Protein AF-0000000074147862 (afdb_homodimer)

Nearest PDB structures (foldseek):
  2bmx-assembly1_A  TM=8.786E-01  e=7.009E-14  Mycobacterium tuberculosis H37Rv
  2bmx-assembly1_B  TM=8.838E-01  e=1.251E-13  Mycobacterium tuberculosis H37Rv
  7bz6-assembly1_B  TM=8.922E-01  e=4.840E-13  Mycobacterium tuberculosis variant bovis
  7bz6-assembly1_A  TM=8.687E-01  e=7.123E-13  Mycobacterium tuberculosis variant bovis
  3keb-assembly2_D  TM=8.169E-01  e=4.998E-11  Chromobacterium violaceum

InterPro domains:
  IPR000866 Alkyl hydroperoxide reductase subunit C/ Thiol specific antioxidant [PF00578] (8-132)
  IPR013766 Thioredoxin domain [PS51352] (6-155)
  IPR024706 Peroxiredoxin, AhpC-type [PIRSF000239] (3-151)
  IPR036249 Thioredoxin-like superfamily [SSF52833] (6-152)
  IPR050455 Thiol Peroxidase Tpx Subfamily [PTHR43110] (6-153)

pLDDT: mean 97.33, std 6.9, range [38.41, 98.94]

Organism: Dictyoglomus thermophilum (strain ATCC 35947 / DSM 3960 / H-6-12) (NCBI:txid309799)

Solvent-accessible surface area (backbone atoms only — not comparable to full-atom values): 16631 Å² total; per-residue (Å²): 126,86,77,71,48,70,63,73,68,36,74,54,81,76,54,74,33,33,21,35,83,65,48,79,48,44,58,77,78,43,64,73,31,26,36,34,46,37,33,30,44,48,65,74,34,71,60,42,48,52,49,53,48,52,48,50,75,42,40,67,61,34,48,76,64,48,27,50,63,30,37,36,28,40,48,46,42,49,49,38,30,55,46,37,59,74,71,61,57,85,77,58,46,41,31,27,30,33,66,68,73,36,48,61,36,46,74,47,35,37,50,34,84,90,73,68,29,34,47,26,30,46,33,31,28,38,43,85,41,26,23,71,41,77,46,79,46,61,81,92,49,69,77,63,65,61,62,55,52,50,54,54,69,75,100,127,84,78,70,47,69,62,74,68,37,74,55,81,77,54,73,32,32,21,37,83,66,47,78,48,44,57,76,78,42,67,74,31,26,36,33,46,36,33,32,44,51,67,75,34,71,60,42,47,51,49,52,48,53,49,49,76,42,40,66,61,32,47,76,64,48,27,49,65,33,38,35,28,38,47,47,42,48,50,39,30,53,46,36,59,73,70,60,57,84,76,58,46,42,31,26,32,32,68,67,72,36,48,61,36,46,75,46,35,38,49,35,83,90,72,67,28,33,46,25,29,45,33,34,28,38,45,86,41,26,22,73,42,75,48,78,47,61,80,92,51,71,79,61,65,62,62,56,51,52,54,54,68,76,100

Sequence (310 aa):
MQKRGLEIGSQAPDFSLKDQNGDEFKLSNYKGKKILLSFHPLAWTSICSKQMLSLEENYNKFLELNTIPVGVSVDPVPSKKAWAENLQLKNLKILSDFWPHGKVAKLFNIFREEDGFSERANIIIDEEGKIVFFKIYPIRELPDINEIIEFLSNKMQKRGLEIGSQAPDFSLKDQNGDEFKLSNYKGKKILLSFHPLAWTSICSKQMLSLEENYNKFLELNTIPVGVSVDPVPSKKAWAENLQLKNLKILSDFWPHGKVAKLFNIFREEDGFSERANIIIDEEGKIVFFKIYPIRELPDINEIIEFLSNK

Secondary structure (DSSP, 8-state):
----S--TTSBPPP-EEE-TTS-EEEGGGGTTSEEEEEE-S-TT-HHHHHHHHHHHHTHHHHHHTTEEEEEEES--HHHHHHHHHHHT-SS-EEEE-TTTTTHHHHHTT-EETTTTEEPEEEEEE-TTSBEEEEEEE-TTS---HHHHHHHHHT-/----S--TTSBPPP-EEE-TTS-EEEGGGGTTSEEEEEE-S-TT-HHHHHHHHHHHHTHHHHHHTTEEEEEEES--HHHHHHHHHHHT-SS-EEEE-TTTTTHHHHHTT-EETTTTEEPEEEEEE-TTSBEEEEEEE-TTS---HHHHHHHHHT-

Structure (mmCIF, N/CA/C/O backbone):
data_AF-0000000074147862-model_v1
#
loop_
_entity.id
_entity.type
_entity.pdbx_description
1 polymer 'Thioredoxin peroxidase'
#
loop_
_atom_site.group_PDB
_atom_site.id
_atom_site.type_symbol
_atom_site.label_atom_id
_atom_site.label_alt_id
_atom_site.label_comp_id
_atom_site.label_asym_id
_atom_site.label_entity_id
_atom_site.label_seq_id
_atom_site.pdbx_PDB_ins_code
_atom_site.Cartn_x
_atom_site.Cartn_y
_atom_site.Cartn_z
_atom_site.occupancy
_atom_site.B_iso_or_equiv
_atom_site.auth_seq_id
_atom_site.auth_comp_id
_atom_site.auth_asym_id
_atom_site.auth_atom_id
_atom_site.pdbx_PDB_model_num
ATOM 1 N N . MET A 1 1 ? 14.734 -3.09 -26.375 1 38.41 1 MET A N 1
ATOM 2 C CA . MET A 1 1 ? 13.68 -3.111 -25.375 1 38.41 1 MET A CA 1
ATOM 3 C C . MET A 1 1 ? 13.953 -4.184 -24.328 1 38.41 1 MET A C 1
ATOM 5 O O . MET A 1 1 ? 14.164 -5.348 -24.656 1 38.41 1 MET A O 1
ATOM 9 N N . GLN A 1 2 ? 14.742 -3.891 -23.188 1 50.94 2 GLN A N 1
ATOM 10 C CA . GLN A 1 2 ? 15.289 -4.922 -22.312 1 50.94 2 GLN A CA 1
ATOM 11 C C . GLN A 1 2 ? 14.273 -6.035 -22.078 1 50.94 2 GLN A C 1
ATOM 13 O O . GLN A 1 2 ? 13.102 -5.77 -21.797 1 50.94 2 GLN A O 1
ATOM 18 N N . LYS A 1 3 ? 14.469 -7.082 -22.453 1 68.25 3 LYS A N 1
ATOM 19 C CA . LYS A 1 3 ? 13.617 -8.266 -22.391 1 68.25 3 LYS A CA 1
ATOM 20 C C . LYS A 1 3 ? 13.148 -8.523 -20.969 1 68.25 3 LYS A C 1
ATOM 22 O O . LYS A 1 3 ? 13.961 -8.617 -20.047 1 68.25 3 LYS A O 1
ATOM 27 N N . ARG A 1 4 ? 11.859 -8.227 -20.641 1 87.12 4 ARG A N 1
ATOM 28 C CA . ARG A 1 4 ? 11.258 -8.492 -19.328 1 87.12 4 ARG A CA 1
ATOM 29 C C . ARG A 1 4 ? 11.102 -9.992 -19.094 1 87.12 4 ARG A C 1
ATOM 31 O O . ARG A 1 4 ? 11.008 -10.766 -20.047 1 87.12 4 ARG A O 1
ATOM 38 N N . GLY A 1 5 ? 11.273 -10.32 -17.828 1 92.31 5 GLY A N 1
ATOM 39 C CA . GLY A 1 5 ? 11.031 -11.695 -17.422 1 92.31 5 GLY A CA 1
ATOM 40 C C . GLY A 1 5 ? 12.305 -12.516 -17.312 1 92.31 5 GLY A C 1
ATOM 41 O O . GLY A 1 5 ? 13.406 -11.969 -17.328 1 92.31 5 GLY A O 1
ATOM 42 N N . LEU A 1 6 ? 12.148 -13.812 -16.953 1 96.56 6 LEU A N 1
ATOM 43 C CA . LEU A 1 6 ? 13.227 -14.789 -16.844 1 96.56 6 LEU A CA 1
ATOM 44 C C . LEU A 1 6 ? 13.055 -15.906 -17.859 1 96.56 6 LEU A C 1
ATOM 46 O O . LEU A 1 6 ? 11.945 -16.125 -18.359 1 96.56 6 LEU A O 1
ATOM 50 N N . GLU A 1 7 ? 14.133 -16.578 -18.094 1 96.31 7 GLU A N 1
ATOM 51 C CA . GLU A 1 7 ? 14.133 -17.625 -19.109 1 96.31 7 GLU A CA 1
ATOM 52 C C . GLU A 1 7 ? 13.414 -18.875 -18.609 1 96.31 7 GLU A C 1
ATOM 54 O O . GLU A 1 7 ? 13.617 -19.297 -17.469 1 96.31 7 GLU A O 1
ATOM 59 N N . ILE A 1 8 ? 12.539 -19.438 -19.484 1 97.5 8 ILE A N 1
ATOM 60 C CA . ILE A 1 8 ? 11.945 -20.734 -19.188 1 97.5 8 ILE A CA 1
ATOM 61 C C . ILE A 1 8 ? 13.039 -21.781 -19.062 1 97.5 8 ILE A C 1
ATOM 63 O O . ILE A 1 8 ? 13.977 -21.812 -19.859 1 97.5 8 ILE A O 1
ATOM 67 N N . GLY A 1 9 ? 12.969 -22.547 -18.078 1 97.81 9 GLY A N 1
ATOM 68 C CA . GLY A 1 9 ? 13.977 -23.562 -17.844 1 97.81 9 GLY A CA 1
ATOM 69 C C . GLY A 1 9 ? 14.984 -23.172 -16.781 1 97.81 9 GLY A C 1
ATOM 70 O O . GLY A 1 9 ? 15.672 -24.016 -16.219 1 97.81 9 GLY A O 1
ATOM 71 N N . SER A 1 10 ? 15.117 -21.906 -16.484 1 98.19 10 SER A N 1
ATOM 72 C CA . SER A 1 10 ? 16.062 -21.422 -15.492 1 98.19 10 SER A CA 1
ATOM 73 C C . SER A 1 10 ? 15.562 -21.656 -14.07 1 98.19 10 SER A C 1
ATOM 75 O O . SER A 1 10 ? 14.359 -21.859 -13.867 1 98.19 10 SER A O 1
ATOM 77 N N . GLN A 1 11 ? 16.5 -21.672 -13.172 1 98.38 11 GLN A N 1
ATOM 78 C CA . GLN A 1 11 ? 16.141 -21.766 -11.766 1 98.38 11 GLN A CA 1
ATOM 79 C C . GLN A 1 11 ? 15.477 -20.469 -11.289 1 98.38 11 GLN A C 1
ATOM 81 O O . GLN A 1 11 ? 15.977 -19.375 -11.539 1 98.38 11 GLN A O 1
ATOM 86 N N . ALA A 1 12 ? 14.312 -20.641 -10.695 1 98.56 12 ALA A N 1
ATOM 87 C CA . ALA A 1 12 ? 13.664 -19.469 -10.117 1 98.56 12 ALA A CA 1
ATOM 88 C C . ALA A 1 12 ? 14.477 -18.922 -8.945 1 98.56 12 ALA A C 1
ATOM 90 O O . ALA A 1 12 ? 14.945 -19.688 -8.094 1 98.56 12 ALA A O 1
ATOM 91 N N . PRO A 1 13 ? 14.703 -17.656 -8.891 1 98.5 13 PRO A N 1
ATOM 92 C CA . PRO A 1 13 ? 15.328 -17.109 -7.68 1 98.5 13 PRO A CA 1
ATOM 93 C C . PRO A 1 13 ? 14.5 -17.359 -6.422 1 98.5 13 PRO A C 1
ATOM 95 O O . PRO A 1 13 ? 13.266 -17.266 -6.469 1 98.5 13 PRO A O 1
ATOM 98 N N . ASP A 1 14 ? 15.188 -17.672 -5.359 1 98.56 14 ASP A N 1
ATOM 99 C CA . ASP A 1 14 ? 14.484 -17.875 -4.098 1 98.56 14 ASP A CA 1
ATOM 100 C C . ASP A 1 14 ? 14.094 -16.531 -3.473 1 98.56 14 ASP A C 1
ATOM 102 O O . ASP A 1 14 ? 14.711 -15.508 -3.754 1 98.56 14 ASP A O 1
ATOM 106 N N . PHE A 1 15 ? 12.992 -16.547 -2.695 1 98.81 15 PHE A N 1
ATOM 107 C CA . PHE A 1 15 ? 12.555 -15.359 -1.965 1 98.81 15 PHE A CA 1
ATOM 108 C C . PHE A 1 15 ? 11.688 -15.75 -0.771 1 98.81 15 PHE A C 1
ATOM 110 O O . PHE A 1 15 ? 11.25 -16.891 -0.664 1 98.81 15 PHE A O 1
ATOM 117 N N . SER A 1 16 ? 11.555 -14.836 0.135 1 98.81 16 SER A N 1
ATOM 118 C CA . SER A 1 16 ? 10.664 -14.945 1.284 1 98.81 16 SER A CA 1
ATOM 119 C C . SER A 1 16 ? 9.812 -13.695 1.443 1 98.81 16 SER A C 1
ATOM 121 O O . SER A 1 16 ? 10.328 -12.578 1.425 1 98.81 16 SER A O 1
ATOM 123 N N . LEU A 1 17 ? 8.5 -13.875 1.486 1 98.94 17 LEU A N 1
ATOM 124 C CA . LEU A 1 17 ? 7.547 -12.789 1.693 1 98.94 17 LEU A CA 1
ATOM 125 C C . LEU A 1 17 ? 6.523 -13.164 2.76 1 98.94 17 LEU A C 1
ATOM 127 O O . LEU A 1 17 ? 6.305 -14.352 3.031 1 98.94 17 LEU A O 1
ATOM 131 N N . LYS A 1 18 ? 5.938 -12.195 3.377 1 98.88 18 LYS A N 1
ATOM 132 C CA . LYS A 1 18 ? 4.801 -12.422 4.262 1 98.88 18 LYS A CA 1
ATOM 133 C C . LYS A 1 18 ? 3.488 -12.422 3.482 1 98.88 18 LYS A C 1
ATOM 135 O O . LYS A 1 18 ? 3.326 -11.664 2.527 1 98.88 18 LYS A O 1
ATOM 140 N N . ASP A 1 19 ? 2.586 -13.297 3.863 1 98.88 19 ASP A N 1
ATOM 141 C CA . ASP A 1 19 ? 1.247 -13.258 3.283 1 98.88 19 ASP A CA 1
ATOM 142 C C . ASP A 1 19 ? 0.338 -12.312 4.062 1 98.88 19 ASP A C 1
ATOM 144 O O . ASP A 1 19 ? 0.81 -11.523 4.891 1 98.88 19 ASP A O 1
ATOM 148 N N . GLN A 1 20 ? -0.978 -12.289 3.764 1 98.88 20 GLN A N 1
ATOM 149 C CA . GLN A 1 20 ? -1.935 -11.344 4.32 1 98.88 20 GLN A CA 1
ATOM 150 C C . GLN A 1 20 ? -2.109 -11.547 5.82 1 98.88 20 GLN A C 1
ATOM 152 O O . GLN A 1 20 ? -2.631 -10.68 6.52 1 98.88 20 GLN A O 1
ATOM 157 N N . ASN A 1 21 ? -1.662 -12.656 6.324 1 98.56 21 ASN A N 1
ATOM 158 C CA . ASN A 1 21 ? -1.791 -12.945 7.746 1 98.56 21 ASN A CA 1
ATOM 159 C C . ASN A 1 21 ? -0.469 -12.75 8.484 1 98.56 21 ASN A C 1
ATOM 161 O O . ASN A 1 21 ? -0.375 -13.008 9.68 1 98.56 21 ASN A O 1
ATOM 165 N N . GLY A 1 22 ? 0.509 -12.336 7.773 1 98.62 22 GLY A N 1
ATOM 166 C CA . GLY A 1 22 ? 1.815 -12.125 8.375 1 98.62 22 GLY A CA 1
ATOM 167 C C . GLY A 1 22 ? 2.67 -13.375 8.406 1 98.62 22 GLY A C 1
ATOM 168 O O . GLY A 1 22 ? 3.785 -13.367 8.93 1 98.62 22 GLY A O 1
ATOM 169 N N . ASP A 1 23 ? 2.168 -14.438 7.848 1 98.62 23 ASP A N 1
ATOM 170 C CA . ASP A 1 23 ? 2.92 -15.688 7.789 1 98.62 23 ASP A CA 1
ATOM 171 C C . ASP A 1 23 ? 3.943 -15.656 6.652 1 98.62 23 ASP A C 1
ATOM 173 O O . ASP A 1 23 ? 3.662 -15.141 5.57 1 98.62 23 ASP A O 1
ATOM 177 N N . GLU A 1 24 ? 5.102 -16.281 6.898 1 98.69 24 GLU A N 1
ATOM 178 C CA . GLU A 1 24 ? 6.18 -16.297 5.91 1 98.69 24 GLU A CA 1
ATOM 179 C C . GLU A 1 24 ? 5.902 -17.312 4.809 1 98.69 24 GLU A C 1
ATOM 181 O O . GLU A 1 24 ? 5.477 -18.438 5.082 1 98.69 24 GLU A O 1
ATOM 186 N N . PHE A 1 25 ? 6.023 -16.953 3.588 1 98.75 25 PHE A N 1
ATOM 187 C CA . PHE A 1 25 ? 6.062 -17.797 2.396 1 98.75 25 PHE A CA 1
ATOM 188 C C . PHE A 1 25 ? 7.449 -17.781 1.764 1 98.75 25 PHE A C 1
ATOM 190 O O . PHE A 1 25 ? 7.859 -16.766 1.187 1 98.75 25 PHE A O 1
ATOM 197 N N . LYS A 1 26 ? 8.148 -18.812 1.923 1 98.75 26 LYS A N 1
ATOM 198 C CA . LYS A 1 26 ? 9.461 -18.984 1.298 1 98.75 26 LYS A CA 1
ATOM 199 C C . LYS A 1 26 ? 9.398 -19.984 0.148 1 98.75 26 LYS A C 1
ATOM 201 O O . LYS A 1 26 ? 8.969 -21.125 0.333 1 98.75 26 LYS A O 1
ATOM 206 N N . LEU A 1 27 ? 9.859 -19.562 -1.013 1 98.62 27 LEU A N 1
ATOM 207 C CA . LEU A 1 27 ? 9.711 -20.375 -2.215 1 98.62 27 LEU A CA 1
ATOM 208 C C . LEU A 1 27 ? 10.359 -21.75 -2.029 1 98.62 27 LEU A C 1
ATOM 210 O O . LEU A 1 27 ? 9.766 -22.766 -2.367 1 98.62 27 LEU A O 1
ATOM 214 N N . SER A 1 28 ? 11.539 -21.828 -1.451 1 97.88 28 SER A N 1
ATOM 215 C CA . SER A 1 28 ? 12.328 -23.047 -1.344 1 97.88 28 SER A CA 1
ATOM 216 C C . SER A 1 28 ? 11.672 -24.047 -0.394 1 97.88 28 SER A C 1
ATOM 218 O O . SER A 1 28 ? 12.047 -25.219 -0.355 1 97.88 28 SER A O 1
ATOM 220 N N . ASN A 1 29 ? 10.703 -23.578 0.416 1 97.69 29 ASN A N 1
ATOM 221 C CA . ASN A 1 29 ? 9.984 -24.469 1.317 1 97.69 29 ASN A CA 1
ATOM 222 C C . ASN A 1 29 ? 8.984 -25.344 0.562 1 97.69 29 ASN A C 1
ATOM 224 O O . ASN A 1 29 ? 8.406 -26.281 1.133 1 97.69 29 ASN A O 1
ATOM 228 N N . TYR A 1 30 ? 8.773 -25.109 -0.685 1 97.19 30 TYR A N 1
ATOM 229 C CA . TYR A 1 30 ? 7.711 -25.781 -1.427 1 97.19 30 TYR A CA 1
ATOM 230 C C . TYR A 1 30 ? 8.289 -26.703 -2.496 1 97.19 30 TYR A C 1
ATOM 232 O O . TYR A 1 30 ? 7.625 -27 -3.492 1 97.19 30 TYR A O 1
ATOM 240 N N . LYS A 1 31 ? 9.539 -27.078 -2.309 1 95.56 31 LYS A N 1
ATOM 241 C CA . LYS A 1 31 ? 10.094 -28.094 -3.191 1 95.56 31 LYS A CA 1
ATOM 242 C C . LYS A 1 31 ? 9.18 -29.312 -3.281 1 95.56 31 LYS A C 1
ATOM 244 O O . LYS A 1 31 ? 8.625 -29.75 -2.273 1 95.56 31 LYS A O 1
ATOM 249 N N . GLY A 1 32 ? 9.023 -29.875 -4.469 1 98.06 32 GLY A N 1
ATOM 250 C CA . GLY A 1 32 ? 8.141 -31 -4.676 1 98.06 32 GLY A CA 1
ATOM 251 C C . GLY A 1 32 ? 6.738 -30.609 -5.094 1 98.06 32 GLY A C 1
ATOM 252 O O . GLY A 1 32 ? 5.934 -31.453 -5.484 1 98.06 32 GLY A O 1
ATOM 253 N N . LYS A 1 33 ? 6.414 -29.359 -5.023 1 98.44 33 LYS A N 1
ATOM 254 C CA . LYS A 1 33 ? 5.152 -28.797 -5.496 1 98.44 33 LYS A CA 1
ATOM 255 C C . LYS A 1 33 ? 5.391 -27.766 -6.594 1 98.44 33 LYS A C 1
ATOM 257 O O . LYS A 1 33 ? 6.465 -27.156 -6.668 1 98.44 33 LYS A O 1
ATOM 262 N N . LYS A 1 34 ? 4.438 -27.625 -7.477 1 98.81 34 LYS A N 1
ATOM 263 C CA . LYS A 1 34 ? 4.461 -26.5 -8.398 1 98.81 34 LYS A CA 1
ATOM 264 C C . LYS A 1 34 ? 3.92 -25.234 -7.734 1 98.81 34 LYS A C 1
ATOM 266 O O . LYS A 1 34 ? 3.053 -25.312 -6.863 1 98.81 34 LYS A O 1
ATOM 271 N N . ILE A 1 35 ? 4.477 -24.125 -8.078 1 98.94 35 ILE A N 1
ATOM 272 C CA . ILE A 1 35 ? 4.016 -22.844 -7.574 1 98.94 35 ILE A CA 1
ATOM 273 C C . ILE A 1 35 ? 3.562 -21.969 -8.734 1 98.94 35 ILE A C 1
ATOM 275 O O . ILE A 1 35 ? 4.27 -21.844 -9.742 1 98.94 35 ILE A O 1
ATOM 279 N N . LEU A 1 36 ? 2.383 -21.453 -8.688 1 98.94 36 LEU A N 1
ATOM 280 C CA . LEU A 1 36 ? 1.932 -20.391 -9.578 1 98.94 36 LEU A CA 1
ATOM 281 C C . LEU A 1 36 ? 2.047 -19.031 -8.906 1 98.94 36 LEU A C 1
ATOM 283 O O . LEU A 1 36 ? 1.311 -18.734 -7.961 1 98.94 36 LEU A O 1
ATOM 287 N N . LEU A 1 37 ? 3.051 -18.219 -9.289 1 98.94 37 LEU A N 1
ATOM 288 C CA . LEU A 1 37 ? 3.131 -16.812 -8.891 1 98.94 37 LEU A CA 1
ATOM 289 C C . LEU A 1 37 ? 2.256 -15.945 -9.789 1 98.94 37 LEU A C 1
ATOM 291 O O . LEU A 1 37 ? 2.549 -15.773 -10.977 1 98.94 37 LEU A O 1
ATOM 295 N N . SER A 1 38 ? 1.227 -15.5 -9.25 1 98.94 38 SER A N 1
ATOM 296 C CA . SER A 1 38 ? 0.32 -14.625 -9.992 1 98.94 38 SER A CA 1
ATOM 297 C C . SER A 1 38 ? 0.479 -13.172 -9.555 1 98.94 38 SER A C 1
ATOM 299 O O . SER A 1 38 ? -0.165 -12.727 -8.602 1 98.94 38 SER A O 1
ATOM 301 N N . PHE A 1 39 ? 1.264 -12.422 -10.297 1 98.94 39 PHE A N 1
ATOM 302 C CA . PHE A 1 39 ? 1.561 -11.031 -9.984 1 98.94 39 PHE A CA 1
ATOM 303 C C . PHE A 1 39 ? 0.44 -10.117 -10.469 1 98.94 39 PHE A C 1
ATOM 305 O O . PHE A 1 39 ? -0.041 -10.258 -11.594 1 98.94 39 PHE A O 1
ATOM 312 N N . HIS A 1 40 ? -0.037 -9.281 -9.625 1 98.88 40 HIS A N 1
ATOM 313 C CA . HIS A 1 40 ? -0.978 -8.219 -9.969 1 98.88 40 HIS A CA 1
ATOM 314 C C . HIS A 1 40 ? -0.431 -6.852 -9.586 1 98.88 40 HIS A C 1
ATOM 316 O O . HIS A 1 40 ? 0.41 -6.746 -8.688 1 98.88 40 HIS A O 1
ATOM 322 N N . PRO A 1 41 ? -0.846 -5.789 -10.266 1 98.69 41 PRO A N 1
ATOM 323 C CA . PRO A 1 41 ? -0.269 -4.461 -10.039 1 98.69 41 PRO A CA 1
ATOM 324 C C . PRO A 1 41 ? -0.49 -3.957 -8.609 1 98.69 41 PRO A C 1
ATOM 326 O O . PRO A 1 41 ? 0.471 -3.783 -7.859 1 98.69 41 PRO A O 1
ATOM 329 N N . LEU A 1 42 ? -1.813 -3.793 -8.227 1 98.88 42 LEU A N 1
ATOM 330 C CA . LEU A 1 42 ? -2.15 -3.232 -6.926 1 98.88 42 LEU A CA 1
ATOM 331 C C . LEU A 1 42 ? -3.408 -3.887 -6.359 1 98.88 42 LEU A C 1
ATOM 333 O O . LEU A 1 42 ? -4.34 -4.195 -7.105 1 98.88 42 LEU A O 1
ATOM 337 N N . ALA A 1 43 ? -3.418 -4.027 -5.027 1 98.88 43 ALA A N 1
ATOM 338 C CA . ALA A 1 43 ? -4.633 -4.422 -4.32 1 98.88 43 ALA A CA 1
ATOM 339 C C . ALA A 1 43 ? -5.727 -3.369 -4.477 1 98.88 43 ALA A C 1
ATOM 341 O O . ALA A 1 43 ? -5.438 -2.209 -4.777 1 98.88 43 ALA A O 1
ATOM 342 N N . TRP A 1 44 ? -7.055 -3.834 -4.398 1 98.81 44 TRP A N 1
ATOM 343 C CA . TRP A 1 44 ? -8.242 -2.986 -4.332 1 98.81 44 TRP A CA 1
ATOM 344 C C . TRP A 1 44 ? -8.555 -2.381 -5.695 1 98.81 44 TRP A C 1
ATOM 346 O O . TRP A 1 44 ? -9.219 -1.345 -5.785 1 98.81 44 TRP A O 1
ATOM 356 N N . THR A 1 45 ? -7.969 -2.9 -6.73 1 98.69 45 THR A N 1
ATOM 357 C CA . THR A 1 45 ? -8.352 -2.525 -8.086 1 98.69 45 THR A CA 1
ATOM 358 C C . THR A 1 45 ? -9.25 -3.594 -8.711 1 98.69 45 THR A C 1
ATOM 360 O O . THR A 1 45 ? -9.141 -4.773 -8.375 1 98.69 45 THR A O 1
ATOM 363 N N . SER A 1 46 ? -10.102 -3.244 -9.609 1 98.38 46 SER A N 1
ATOM 364 C CA . SER A 1 46 ? -11.148 -4.117 -10.125 1 98.38 46 SER A CA 1
ATOM 365 C C . SER A 1 46 ? -10.555 -5.352 -10.797 1 98.38 46 SER A C 1
ATOM 367 O O . SER A 1 46 ? -10.914 -6.48 -10.469 1 98.38 46 SER A O 1
ATOM 369 N N . ILE A 1 47 ? -9.688 -5.215 -11.766 1 98.69 47 ILE A N 1
ATOM 370 C CA . ILE A 1 47 ? -9.117 -6.332 -12.516 1 98.69 47 ILE A CA 1
ATOM 371 C C . ILE A 1 47 ? -8.273 -7.203 -11.594 1 98.69 47 ILE A C 1
ATOM 373 O O . ILE A 1 47 ? -8.305 -8.43 -11.688 1 98.69 47 ILE A O 1
ATOM 377 N N . CYS A 1 48 ? -7.586 -6.574 -10.719 1 98.88 48 CYS A N 1
ATOM 378 C CA . CYS A 1 48 ? -6.777 -7.328 -9.773 1 98.88 48 CYS A CA 1
ATOM 379 C C . CYS A 1 48 ? -7.656 -8.156 -8.836 1 98.88 48 CYS A C 1
ATOM 381 O O . CYS A 1 48 ? -7.301 -9.273 -8.477 1 98.88 48 CYS A O 1
ATOM 383 N N . SER A 1 49 ? -8.758 -7.574 -8.391 1 98.88 49 SER A N 1
ATOM 384 C CA . SER A 1 49 ? -9.711 -8.312 -7.562 1 98.88 49 SER A CA 1
ATOM 385 C C . SER A 1 49 ? -10.25 -9.531 -8.297 1 98.88 49 SER A C 1
ATOM 387 O O . SER A 1 49 ? -10.312 -10.625 -7.73 1 98.88 49 SER A O 1
ATOM 389 N N . LYS A 1 50 ? -10.617 -9.367 -9.531 1 98.88 50 LYS A N 1
ATOM 390 C CA . LYS A 1 50 ? -11.109 -10.484 -10.336 1 98.88 50 LYS A CA 1
ATOM 391 C C . LYS A 1 50 ? -10.031 -11.555 -10.5 1 98.88 50 LYS A C 1
ATOM 393 O O . LYS A 1 50 ? -10.344 -12.75 -10.5 1 98.88 50 LYS A O 1
ATOM 398 N N . GLN A 1 51 ? -8.805 -11.141 -10.68 1 98.88 51 GLN A N 1
ATOM 399 C CA . GLN A 1 51 ? -7.688 -12.062 -10.82 1 98.88 51 GLN A CA 1
ATOM 400 C C . GLN A 1 51 ? -7.535 -12.938 -9.578 1 98.88 51 GLN A C 1
ATOM 402 O O . GLN A 1 51 ? -7.387 -14.156 -9.672 1 98.88 51 GLN A O 1
ATOM 407 N N . MET A 1 52 ? -7.559 -12.305 -8.375 1 98.94 52 MET A N 1
ATOM 408 C CA . MET A 1 52 ? -7.434 -13.055 -7.129 1 98.94 52 MET A CA 1
ATOM 409 C C . MET A 1 52 ? -8.625 -13.984 -6.926 1 98.94 52 MET A C 1
ATOM 411 O O . MET A 1 52 ? -8.469 -15.125 -6.508 1 98.94 52 MET A O 1
ATOM 415 N N . LEU A 1 53 ? -9.805 -13.453 -7.227 1 98.94 53 LEU A N 1
ATOM 416 C CA . LEU A 1 53 ? -11.008 -14.258 -7.07 1 98.94 53 LEU A CA 1
ATOM 417 C C . LEU A 1 53 ? -10.984 -15.469 -7.996 1 98.94 53 LEU A C 1
ATOM 419 O O . LEU A 1 53 ? -11.438 -16.547 -7.621 1 98.94 53 LEU A O 1
ATOM 423 N N . SER A 1 54 ? -10.5 -15.25 -9.203 1 98.88 54 SER A N 1
ATOM 424 C CA . SER A 1 54 ? -10.367 -16.359 -10.148 1 98.88 54 SER A CA 1
ATOM 425 C C . SER A 1 54 ? -9.477 -17.453 -9.578 1 98.88 54 SER A C 1
ATOM 427 O O . SER A 1 54 ? -9.789 -18.641 -9.703 1 98.88 54 SER A O 1
ATOM 429 N N . LEU A 1 55 ? -8.367 -17.094 -8.992 1 98.94 55 LEU A N 1
ATOM 430 C CA . LEU A 1 55 ? -7.484 -18.062 -8.359 1 98.94 55 LEU A CA 1
ATOM 431 C C . LEU A 1 55 ? -8.188 -18.766 -7.215 1 98.94 55 LEU A C 1
ATOM 433 O O . LEU A 1 55 ? -8.109 -20 -7.098 1 98.94 55 LEU A O 1
ATOM 437 N N . GLU A 1 56 ? -8.875 -18 -6.367 1 98.94 56 GLU A N 1
ATOM 438 C CA . GLU A 1 56 ? -9.586 -18.562 -5.219 1 98.94 56 GLU A CA 1
ATOM 439 C C . GLU A 1 56 ? -10.633 -19.578 -5.664 1 98.94 56 GLU A C 1
ATOM 441 O O . GLU A 1 56 ? -10.742 -20.656 -5.074 1 98.94 56 GLU A O 1
ATOM 446 N N . GLU A 1 57 ? -11.352 -19.188 -6.688 1 98.75 57 GLU A N 1
ATOM 447 C CA . GLU A 1 57 ? -12.43 -20.031 -7.188 1 98.75 57 GLU A CA 1
ATOM 448 C C . GLU A 1 57 ? -11.891 -21.328 -7.758 1 98.75 57 GLU A C 1
ATOM 450 O O . GLU A 1 57 ? -12.602 -22.344 -7.777 1 98.75 57 GLU A O 1
ATOM 455 N N . ASN A 1 58 ? -10.695 -21.359 -8.234 1 98.75 58 ASN A N 1
ATOM 456 C CA . ASN A 1 58 ? -10.102 -22.547 -8.859 1 98.75 58 ASN A CA 1
ATOM 457 C C . ASN A 1 58 ? -9.023 -23.156 -7.965 1 98.75 58 ASN A C 1
ATOM 459 O O . ASN A 1 58 ? -8.195 -23.938 -8.438 1 98.75 58 ASN A O 1
ATOM 463 N N . TYR A 1 59 ? -9.031 -22.797 -6.77 1 98.81 59 TYR A N 1
ATOM 464 C CA . TYR A 1 59 ? -7.969 -23.188 -5.855 1 98.81 59 TYR A CA 1
ATOM 465 C C . TYR A 1 59 ? -7.848 -24.703 -5.789 1 98.81 59 TYR A C 1
ATOM 467 O O . TYR A 1 59 ? -6.742 -25.25 -5.891 1 98.81 59 TYR A O 1
ATOM 475 N N . ASN A 1 60 ? -8.938 -25.422 -5.617 1 98.56 60 ASN A N 1
ATOM 476 C CA . ASN A 1 60 ? -8.914 -26.875 -5.5 1 98.56 60 ASN A CA 1
ATOM 477 C C . ASN A 1 60 ? -8.398 -27.531 -6.773 1 98.56 60 ASN A C 1
ATOM 479 O O . ASN A 1 60 ? -7.727 -28.562 -6.715 1 98.56 60 ASN A O 1
ATOM 483 N N . LYS A 1 61 ? -8.758 -26.984 -7.898 1 98.44 61 LYS A N 1
ATOM 484 C CA . LYS A 1 61 ? -8.234 -27.5 -9.156 1 98.44 61 LYS A CA 1
ATOM 485 C C . LYS A 1 61 ? -6.711 -27.422 -9.195 1 98.44 61 LYS A C 1
ATOM 487 O O . LYS A 1 61 ? -6.051 -28.344 -9.672 1 98.44 61 LYS A O 1
ATOM 492 N N . PHE A 1 62 ? -6.164 -26.359 -8.727 1 98.75 62 PHE A N 1
ATOM 493 C CA . PHE A 1 62 ? -4.715 -26.219 -8.664 1 98.75 62 PHE A CA 1
ATOM 494 C C . PHE A 1 62 ? -4.105 -27.266 -7.738 1 98.75 62 PHE A C 1
ATOM 496 O O . PHE A 1 62 ? -3.08 -27.859 -8.062 1 98.75 62 PHE A O 1
ATOM 503 N N . LEU A 1 63 ? -4.766 -27.469 -6.637 1 98.25 63 LEU A N 1
ATOM 504 C CA . LEU A 1 63 ? -4.27 -28.469 -5.699 1 98.25 63 LEU A CA 1
ATOM 505 C C . LEU A 1 63 ? -4.242 -29.844 -6.34 1 98.25 63 LEU A C 1
ATOM 507 O O . LEU A 1 63 ? -3.285 -30.609 -6.164 1 98.25 63 LEU A O 1
ATOM 511 N N . GLU A 1 64 ? -5.254 -30.172 -7.047 1 98.19 64 GLU A N 1
ATOM 512 C CA . GLU A 1 64 ? -5.34 -31.453 -7.734 1 98.19 64 GLU A CA 1
ATOM 513 C C . GLU A 1 64 ? -4.207 -31.625 -8.742 1 98.19 64 GLU A C 1
ATOM 515 O O . GLU A 1 64 ? -3.785 -32.75 -9.039 1 98.19 64 GLU A O 1
ATOM 520 N N . LEU A 1 65 ? -3.758 -30.531 -9.234 1 98.38 65 LEU A N 1
ATOM 521 C CA . LEU A 1 65 ? -2.678 -30.531 -10.219 1 98.38 65 LEU A CA 1
ATOM 522 C C . LEU A 1 65 ? -1.327 -30.344 -9.539 1 98.38 65 LEU A C 1
ATOM 524 O O . LEU A 1 65 ? -0.354 -29.938 -10.18 1 98.38 65 LEU A O 1
ATOM 528 N N . ASN A 1 66 ? -1.268 -30.516 -8.211 1 98.44 66 ASN A N 1
ATOM 529 C CA . ASN A 1 66 ? -0.071 -30.391 -7.387 1 98.44 66 ASN A CA 1
ATOM 530 C C . ASN A 1 66 ? 0.535 -29 -7.473 1 98.44 66 ASN A C 1
ATOM 532 O O . ASN A 1 66 ? 1.755 -28.844 -7.559 1 98.44 66 ASN A O 1
ATOM 536 N N . THR A 1 67 ? -0.307 -27.953 -7.539 1 98.81 67 THR A N 1
ATOM 537 C CA . THR A 1 67 ? 0.117 -26.578 -7.727 1 98.81 67 THR A CA 1
ATOM 538 C C . THR A 1 67 ? -0.441 -25.688 -6.621 1 98.81 67 THR A C 1
ATOM 540 O O . THR A 1 67 ? -1.629 -25.75 -6.297 1 98.81 67 THR A O 1
ATOM 543 N N . ILE A 1 68 ? 0.381 -24.875 -6.008 1 98.81 68 ILE A N 1
ATOM 544 C CA . ILE A 1 68 ? -0.039 -23.859 -5.043 1 98.81 68 ILE A CA 1
ATOM 545 C C . ILE A 1 68 ? -0.046 -22.484 -5.707 1 98.81 68 ILE A C 1
ATOM 547 O O . ILE A 1 68 ? 1.011 -21.953 -6.051 1 98.81 68 ILE A O 1
AT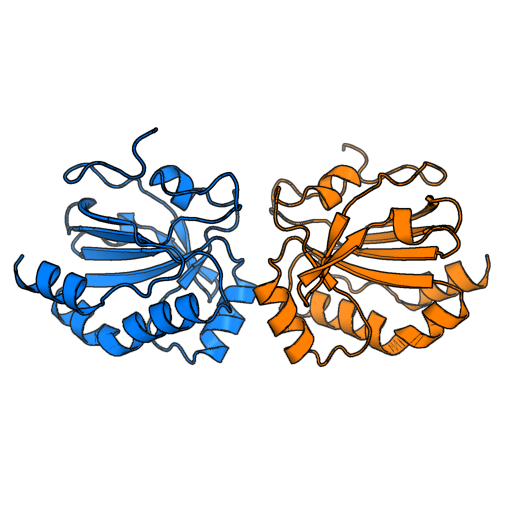OM 551 N N . PRO A 1 69 ? -1.204 -21.922 -5.891 1 98.94 69 PRO A N 1
ATOM 552 C CA . PRO A 1 69 ? -1.262 -20.562 -6.414 1 98.94 69 PRO A CA 1
ATOM 553 C C . PRO A 1 69 ? -1.1 -19.5 -5.324 1 98.94 69 PRO A C 1
ATOM 555 O O . PRO A 1 69 ? -1.603 -19.672 -4.211 1 98.94 69 PRO A O 1
ATOM 558 N N . VAL A 1 70 ? -0.367 -18.438 -5.613 1 98.94 70 VAL A N 1
ATOM 559 C CA . VAL A 1 70 ? -0.268 -17.297 -4.707 1 98.94 70 VAL A CA 1
ATOM 560 C C . VAL A 1 70 ? -0.347 -16 -5.504 1 98.94 70 VAL A C 1
ATOM 562 O O . VAL A 1 70 ? 0.142 -15.922 -6.633 1 98.94 70 VAL A O 1
ATOM 565 N N . GLY A 1 71 ? -1.056 -15.047 -4.992 1 98.94 71 GLY A N 1
ATOM 566 C CA . GLY A 1 71 ? -1.009 -13.695 -5.527 1 98.94 71 GLY A CA 1
ATOM 567 C C . GLY A 1 71 ? 0.133 -12.867 -4.969 1 98.94 71 GLY A C 1
ATOM 568 O O . GLY A 1 71 ? 0.505 -13.023 -3.803 1 98.94 71 GLY A O 1
ATOM 569 N N . VAL A 1 72 ? 0.726 -11.953 -5.762 1 98.94 72 VAL A N 1
ATOM 570 C CA . VAL A 1 72 ? 1.862 -11.164 -5.297 1 98.94 72 VAL A CA 1
ATOM 571 C C . VAL A 1 72 ? 1.72 -9.727 -5.777 1 98.94 72 VAL A C 1
ATOM 573 O O . VAL A 1 72 ? 1.432 -9.477 -6.949 1 98.94 72 VAL A O 1
ATOM 576 N N . SER A 1 73 ? 1.872 -8.789 -4.957 1 98.94 73 SER A N 1
ATOM 577 C CA . SER A 1 73 ? 2.008 -7.379 -5.309 1 98.94 73 SER A CA 1
ATOM 578 C C . SER A 1 73 ? 2.791 -6.617 -4.242 1 98.94 73 SER A C 1
ATOM 580 O O . SER A 1 73 ? 3.158 -7.18 -3.213 1 98.94 73 SER A O 1
ATOM 582 N N . VAL A 1 74 ? 3.029 -5.34 -4.473 1 98.94 74 VAL A N 1
ATOM 583 C CA . VAL A 1 74 ? 3.902 -4.523 -3.635 1 98.94 74 VAL A CA 1
ATOM 584 C C . VAL A 1 74 ? 3.121 -3.996 -2.434 1 98.94 74 VAL A C 1
ATOM 586 O O . VAL A 1 74 ? 3.678 -3.307 -1.576 1 98.94 74 VAL A O 1
ATOM 589 N N . ASP A 1 75 ? 1.791 -4.25 -2.309 1 98.94 75 ASP A N 1
ATOM 590 C CA . ASP A 1 75 ? 0.949 -3.729 -1.238 1 98.94 75 ASP A CA 1
ATOM 591 C C . ASP A 1 75 ? 1.383 -4.277 0.12 1 98.94 75 ASP A C 1
ATOM 593 O O . ASP A 1 75 ? 1.735 -5.453 0.236 1 98.94 75 ASP A O 1
ATOM 597 N N . PRO A 1 76 ? 1.34 -3.467 1.167 1 98.88 76 PRO A N 1
ATOM 598 C CA . PRO A 1 76 ? 1.768 -3.93 2.488 1 98.88 76 PRO A CA 1
ATOM 599 C C . PRO A 1 76 ? 0.795 -4.934 3.105 1 98.88 76 PRO A C 1
ATOM 601 O O . PRO A 1 76 ? -0.368 -5 2.699 1 98.88 76 PRO A O 1
ATOM 604 N N . VAL A 1 77 ? 1.236 -5.629 4.133 1 98.88 77 VAL A N 1
ATOM 605 C CA . VAL A 1 77 ? 0.529 -6.742 4.754 1 98.88 77 VAL A CA 1
ATOM 606 C C . VAL A 1 77 ? -0.817 -6.266 5.293 1 98.88 77 VAL A C 1
ATOM 608 O O . VAL A 1 77 ? -1.851 -6.891 5.039 1 98.88 77 VAL A O 1
ATOM 611 N N . PRO A 1 78 ? -0.944 -5.102 6.008 1 98.94 78 PRO A N 1
ATOM 612 C CA . PRO A 1 78 ? -2.25 -4.707 6.543 1 98.94 78 PRO A CA 1
ATOM 613 C C . PRO A 1 78 ? -3.287 -4.465 5.445 1 98.94 78 PRO A C 1
ATOM 615 O O . PRO A 1 78 ? -4.453 -4.836 5.602 1 98.94 78 PRO A O 1
ATOM 618 N N . SER A 1 79 ? -2.854 -3.848 4.395 1 98.94 79 SER A N 1
ATOM 619 C CA . SER A 1 79 ? -3.746 -3.627 3.264 1 98.94 79 SER A CA 1
ATOM 620 C C . SER A 1 79 ? -4.184 -4.945 2.637 1 98.94 79 SER A C 1
ATOM 622 O O . SER A 1 79 ? -5.352 -5.113 2.285 1 98.94 79 SER A O 1
ATOM 624 N N . LYS A 1 80 ? -3.262 -5.82 2.48 1 98.94 80 LYS A N 1
ATOM 625 C CA . LYS A 1 80 ? -3.57 -7.125 1.9 1 98.94 80 LYS A CA 1
ATOM 626 C C . LYS A 1 80 ? -4.527 -7.91 2.793 1 98.94 80 LYS A C 1
ATOM 628 O O . LYS A 1 80 ? -5.402 -8.625 2.297 1 98.94 80 LYS A O 1
ATOM 633 N N . LYS A 1 81 ? -4.281 -7.863 4.078 1 98.94 81 LYS A N 1
ATOM 634 C CA . LYS A 1 81 ? -5.191 -8.531 5.008 1 98.94 81 LYS A CA 1
ATOM 635 C C . LYS A 1 81 ? -6.617 -8.008 4.844 1 98.94 81 LYS A C 1
ATOM 637 O O . LYS A 1 81 ? -7.559 -8.797 4.711 1 98.94 81 LYS A O 1
ATOM 642 N N . ALA A 1 82 ? -6.781 -6.707 4.859 1 98.94 82 ALA A N 1
ATOM 643 C CA . ALA A 1 82 ? -8.094 -6.098 4.68 1 98.94 82 ALA A CA 1
ATOM 644 C C . ALA A 1 82 ? -8.703 -6.492 3.338 1 98.94 82 ALA A C 1
ATOM 646 O O . ALA A 1 82 ? -9.906 -6.766 3.25 1 98.94 82 ALA A O 1
ATOM 647 N N . TRP A 1 83 ? -7.879 -6.48 2.271 1 98.94 83 TRP A N 1
ATOM 648 C CA . TRP A 1 83 ? -8.328 -6.812 0.925 1 98.94 83 TRP A CA 1
ATOM 649 C C . TRP A 1 83 ? -8.797 -8.266 0.851 1 98.94 83 TRP A C 1
ATOM 651 O O . TRP A 1 83 ? -9.859 -8.555 0.288 1 98.94 83 TRP A O 1
ATOM 661 N N . ALA A 1 84 ? -8 -9.164 1.442 1 98.94 84 ALA A N 1
ATOM 662 C CA . ALA A 1 84 ? -8.359 -10.578 1.473 1 98.94 84 ALA A CA 1
ATOM 663 C C . ALA A 1 84 ? -9.695 -10.789 2.189 1 98.94 84 ALA A C 1
ATOM 665 O O . ALA A 1 84 ? -10.523 -11.594 1.753 1 98.94 84 ALA A O 1
ATOM 666 N N . GLU A 1 85 ? -9.875 -10.07 3.312 1 98.88 85 GLU A N 1
ATOM 667 C CA . GLU A 1 85 ? -11.133 -10.141 4.043 1 98.88 85 GLU A CA 1
ATOM 668 C C . GLU A 1 85 ? -12.297 -9.617 3.201 1 98.88 85 GLU A C 1
ATOM 670 O O . GLU A 1 85 ? -13.375 -10.211 3.174 1 98.88 85 GLU A O 1
ATOM 675 N N . ASN A 1 86 ? -12.023 -8.516 2.545 1 98.88 86 ASN A N 1
ATOM 676 C CA . ASN A 1 86 ? -13.039 -7.914 1.688 1 98.88 86 ASN A CA 1
ATOM 677 C C . ASN A 1 86 ? -13.453 -8.859 0.565 1 98.88 86 ASN A C 1
ATOM 679 O O . ASN A 1 86 ? -14.633 -8.93 0.209 1 98.88 86 ASN A O 1
ATOM 683 N N . LEU A 1 87 ? -12.516 -9.57 -0.03 1 98.88 87 LEU A N 1
ATOM 684 C CA . LEU A 1 87 ? -12.758 -10.5 -1.129 1 98.88 87 LEU A CA 1
ATOM 685 C C . LEU A 1 87 ? -13.211 -11.852 -0.604 1 98.88 87 LEU A C 1
ATOM 687 O O . LEU A 1 87 ? -13.57 -12.742 -1.386 1 98.88 87 LEU A O 1
ATOM 691 N N . GLN A 1 88 ? -13.133 -12.055 0.745 1 98.75 88 GLN A N 1
ATOM 692 C CA . GLN A 1 88 ? -13.5 -13.305 1.406 1 98.75 88 GLN A CA 1
ATOM 693 C C . GLN A 1 88 ? -12.664 -14.469 0.894 1 98.75 88 GLN A C 1
ATOM 695 O O . GLN A 1 88 ? -13.195 -15.539 0.579 1 98.75 88 GLN A O 1
ATOM 700 N N . LEU A 1 89 ? -11.414 -14.188 0.742 1 98.88 89 LEU A N 1
ATOM 701 C CA . LEU A 1 89 ? -10.492 -15.258 0.376 1 98.88 89 LEU A CA 1
ATOM 702 C C . LEU A 1 89 ? -10.344 -16.25 1.516 1 98.88 89 LEU A C 1
ATOM 704 O O . LEU A 1 89 ? -10.055 -15.867 2.652 1 98.88 89 LEU A O 1
ATOM 708 N N . LYS A 1 90 ? -10.477 -17.469 1.211 1 98.44 90 LYS A N 1
ATOM 709 C CA . LYS A 1 90 ? -10.43 -18.5 2.238 1 98.44 90 LYS A CA 1
ATOM 710 C C . LYS A 1 90 ? -9.141 -19.312 2.15 1 98.44 90 LYS A C 1
ATOM 712 O O . LYS A 1 90 ? -8.617 -19.781 3.166 1 98.44 90 LYS A O 1
ATOM 717 N N . ASN A 1 91 ? -8.609 -19.484 0.993 1 98.69 91 ASN A N 1
ATOM 718 C CA . ASN A 1 91 ? -7.484 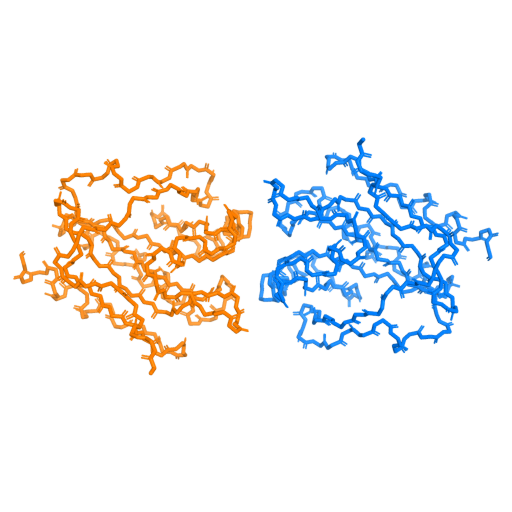-20.391 0.778 1 98.69 91 ASN A CA 1
ATOM 719 C C . ASN A 1 91 ? -6.285 -19.656 0.184 1 98.69 91 ASN A C 1
ATOM 721 O O . ASN A 1 91 ? -5.148 -19.875 0.6 1 98.69 91 ASN A O 1
ATOM 725 N N . LEU A 1 92 ? -6.551 -18.75 -0.714 1 98.94 92 LEU A N 1
ATOM 726 C CA . LEU A 1 92 ? -5.496 -18.109 -1.494 1 98.94 92 LEU A CA 1
ATOM 727 C C . LEU A 1 92 ? -4.629 -17.219 -0.607 1 98.94 92 LEU A C 1
ATOM 729 O O . LEU A 1 92 ? -5.141 -16.344 0.098 1 98.94 92 LEU A O 1
ATOM 733 N N . LYS A 1 93 ? -3.336 -17.469 -0.624 1 98.88 93 LYS A N 1
ATOM 734 C CA . LYS A 1 93 ? -2.377 -16.562 -0.017 1 98.88 93 LYS A CA 1
ATOM 735 C C . LYS A 1 93 ? -2.021 -15.422 -0.975 1 98.88 93 LYS A C 1
ATOM 737 O O . LYS A 1 93 ? -1.776 -15.656 -2.16 1 98.88 93 LYS A O 1
ATOM 742 N N . ILE A 1 94 ? -2.041 -14.227 -0.492 1 98.94 94 ILE A N 1
ATOM 743 C CA . ILE A 1 94 ? -1.59 -13.078 -1.273 1 98.94 94 ILE A CA 1
ATOM 744 C C . ILE A 1 94 ? -0.39 -12.43 -0.588 1 98.94 94 ILE A C 1
ATOM 746 O O . ILE A 1 94 ? -0.507 -11.914 0.528 1 98.94 94 ILE A O 1
ATOM 750 N N . LEU A 1 95 ? 0.749 -12.453 -1.241 1 98.94 95 LEU A N 1
ATOM 751 C CA . LEU A 1 95 ? 2.062 -12.133 -0.695 1 98.94 95 LEU A CA 1
ATOM 752 C C . LEU A 1 95 ? 2.381 -10.656 -0.87 1 98.94 95 LEU A C 1
ATOM 754 O O . LEU A 1 95 ? 2.053 -10.062 -1.901 1 98.94 95 LEU A O 1
ATOM 758 N N . SER A 1 96 ? 3.059 -10.156 0.121 1 98.94 96 SER A N 1
ATOM 759 C CA . SER A 1 96 ? 3.42 -8.742 0.16 1 98.94 96 SER A CA 1
ATOM 760 C C . SER A 1 96 ? 4.871 -8.531 -0.257 1 98.94 96 SER A C 1
ATOM 762 O O . SER A 1 96 ? 5.793 -8.812 0.514 1 98.94 96 SER A O 1
ATOM 764 N N . ASP A 1 97 ? 5.074 -8.008 -1.4 1 98.94 97 ASP A N 1
ATOM 765 C CA . ASP A 1 97 ? 6.379 -7.621 -1.921 1 98.94 97 ASP A CA 1
ATOM 766 C C . ASP A 1 97 ? 6.691 -6.16 -1.599 1 98.94 97 ASP A C 1
ATOM 768 O O . ASP A 1 97 ? 7.148 -5.414 -2.465 1 98.94 97 ASP A O 1
ATOM 772 N N . PHE A 1 98 ? 6.438 -5.754 -0.443 1 98.94 98 PHE A N 1
ATOM 773 C CA . PHE A 1 98 ? 6.359 -4.363 -0.012 1 98.94 98 PHE A CA 1
ATOM 774 C C . PHE A 1 98 ? 7.754 -3.785 0.196 1 98.94 98 PHE A C 1
ATOM 776 O O . PHE A 1 98 ? 8.078 -2.725 -0.341 1 98.94 98 PHE A O 1
ATOM 783 N N . TRP A 1 99 ? 8.672 -4.527 0.974 1 98.69 99 TRP A N 1
ATOM 784 C CA . TRP A 1 99 ? 9.961 -3.926 1.32 1 98.69 99 TRP A CA 1
ATOM 785 C C . TRP A 1 99 ? 11.07 -4.973 1.325 1 98.69 99 TRP A C 1
ATOM 787 O O . TRP A 1 99 ? 10.93 -6.027 1.951 1 98.69 99 TRP A O 1
ATOM 797 N N . PRO A 1 100 ? 12.25 -4.711 0.884 1 98.44 100 PRO A N 1
ATOM 798 C CA . PRO A 1 100 ? 12.5 -3.613 -0.052 1 98.44 100 PRO A CA 1
ATOM 799 C C . PRO A 1 100 ? 11.492 -3.576 -1.201 1 98.44 100 PRO A C 1
ATOM 801 O O . PRO A 1 100 ? 11.086 -4.629 -1.704 1 98.44 100 PRO A O 1
ATOM 804 N N . HIS A 1 101 ? 11.062 -2.383 -1.643 1 98.81 101 HIS A N 1
ATOM 805 C CA . HIS A 1 101 ? 9.914 -2.182 -2.518 1 98.81 101 HIS A CA 1
ATOM 806 C C . HIS A 1 101 ? 10.07 -2.961 -3.82 1 98.81 101 HIS A C 1
ATOM 808 O O . HIS A 1 101 ? 10.961 -2.66 -4.625 1 98.81 101 HIS A O 1
ATOM 814 N N . GLY A 1 102 ? 9.188 -3.932 -4.051 1 98.81 102 GLY A N 1
ATOM 815 C CA . GLY A 1 102 ? 9.156 -4.664 -5.309 1 98.81 102 GLY A CA 1
ATOM 816 C C . GLY A 1 102 ? 10.359 -5.562 -5.512 1 98.81 102 GLY A C 1
ATOM 817 O O . GLY A 1 102 ? 10.75 -5.84 -6.648 1 98.81 102 GLY A O 1
ATOM 818 N N . LYS A 1 103 ? 11.008 -5.961 -4.441 1 98.81 103 LYS A N 1
ATOM 819 C CA . LYS A 1 103 ? 12.227 -6.762 -4.535 1 98.81 103 LYS A CA 1
ATOM 820 C C . LYS A 1 103 ? 11.984 -8.031 -5.348 1 98.81 103 LYS A C 1
ATOM 822 O O . LYS A 1 103 ? 12.789 -8.383 -6.211 1 98.81 103 LYS A O 1
ATOM 827 N N . VAL A 1 104 ? 10.938 -8.789 -5.102 1 98.94 104 VAL A N 1
ATOM 828 C CA . VAL A 1 104 ? 10.672 -10.047 -5.789 1 98.94 104 VAL A CA 1
ATOM 829 C C . VAL A 1 104 ? 10.305 -9.773 -7.246 1 98.94 104 VAL A C 1
ATOM 831 O O . VAL A 1 104 ? 10.773 -10.469 -8.148 1 98.94 104 VAL A O 1
ATOM 834 N N . ALA A 1 105 ? 9.445 -8.75 -7.484 1 98.88 105 ALA A N 1
ATOM 835 C CA . ALA A 1 105 ? 9.133 -8.367 -8.859 1 98.88 105 ALA A CA 1
ATOM 836 C C . ALA A 1 105 ? 10.406 -8.039 -9.641 1 98.88 105 ALA A C 1
ATOM 838 O O . ALA A 1 105 ? 10.516 -8.375 -10.82 1 98.88 105 ALA A O 1
ATOM 839 N N . LYS A 1 106 ? 11.352 -7.352 -8.992 1 98.81 106 LYS A N 1
ATOM 840 C CA . LYS A 1 106 ? 12.625 -7.02 -9.617 1 98.81 106 LYS A CA 1
ATOM 841 C C . LYS A 1 106 ? 13.453 -8.273 -9.875 1 98.81 106 LYS A C 1
ATOM 843 O O . LYS A 1 106 ? 14.086 -8.398 -10.93 1 98.81 106 LYS A O 1
ATOM 848 N N . LEU A 1 107 ? 13.5 -9.195 -8.922 1 98.69 107 LEU A N 1
ATOM 849 C CA . LEU A 1 107 ? 14.211 -10.461 -9.078 1 98.69 107 LEU A CA 1
ATOM 850 C C . LEU A 1 107 ? 13.734 -11.203 -10.32 1 98.69 107 LEU A C 1
ATOM 852 O O . LEU A 1 107 ? 14.523 -11.852 -11 1 98.69 107 LEU A O 1
ATOM 856 N N . PHE A 1 108 ? 12.422 -11.117 -10.586 1 98.81 108 PHE A N 1
ATOM 857 C CA . PHE A 1 108 ? 11.836 -11.836 -11.711 1 98.81 108 PHE A CA 1
ATOM 858 C C . PHE A 1 108 ? 11.797 -10.953 -12.953 1 98.81 108 PHE A C 1
ATOM 860 O O . PHE A 1 108 ? 11.172 -11.312 -13.953 1 98.81 108 PHE A O 1
ATOM 867 N N . ASN A 1 109 ? 12.359 -9.781 -12.852 1 98.62 109 ASN A N 1
ATOM 868 C CA . ASN A 1 109 ? 12.523 -8.844 -13.961 1 98.62 109 ASN A CA 1
ATOM 869 C C . ASN A 1 109 ? 11.172 -8.43 -14.539 1 98.62 109 ASN A C 1
ATOM 871 O O . ASN A 1 109 ? 11 -8.398 -15.758 1 98.62 109 ASN A O 1
ATOM 875 N N . ILE A 1 110 ? 10.18 -8.102 -13.695 1 98.75 110 ILE A N 1
ATOM 876 C CA . ILE A 1 110 ? 8.875 -7.691 -14.195 1 98.75 110 ILE A CA 1
ATOM 877 C C . ILE A 1 110 ? 8.43 -6.41 -13.492 1 98.75 110 ILE A C 1
ATOM 879 O O . ILE A 1 110 ? 7.266 -6.016 -13.578 1 98.75 110 ILE A O 1
ATOM 883 N N . PHE A 1 111 ? 9.312 -5.789 -12.766 1 98.81 111 PHE A N 1
ATOM 884 C CA . PHE A 1 111 ? 8.992 -4.547 -12.07 1 98.81 111 PHE A CA 1
ATOM 885 C C . PHE A 1 111 ? 8.906 -3.383 -13.047 1 98.81 111 PHE A C 1
ATOM 887 O O . PHE A 1 111 ? 9.797 -3.199 -13.875 1 98.81 111 PHE A O 1
ATOM 894 N N . ARG A 1 112 ? 7.859 -2.629 -12.969 1 98.5 112 ARG A N 1
ATOM 895 C CA . ARG A 1 112 ? 7.676 -1.419 -13.766 1 98.5 112 ARG A CA 1
ATOM 896 C C . ARG A 1 112 ? 8.211 -0.194 -13.031 1 98.5 112 ARG A C 1
ATOM 898 O O . ARG A 1 112 ? 7.496 0.415 -12.227 1 98.5 112 ARG A O 1
ATOM 905 N N . GLU A 1 113 ? 9.359 0.266 -13.406 1 97.75 113 GLU A N 1
ATOM 906 C CA . GLU A 1 113 ? 10.062 1.346 -12.719 1 97.75 113 GLU A CA 1
ATOM 907 C C . GLU A 1 113 ? 9.281 2.656 -12.812 1 97.75 113 GLU A C 1
ATOM 909 O O . GLU A 1 113 ? 9.391 3.514 -11.938 1 97.75 113 GLU A O 1
ATOM 914 N N . GLU A 1 114 ? 8.523 2.754 -13.828 1 97.56 114 GLU A N 1
ATOM 915 C CA . GLU A 1 114 ? 7.797 4.004 -14.023 1 97.56 114 GLU A CA 1
ATOM 916 C C . GLU A 1 114 ? 6.562 4.07 -13.133 1 97.56 114 GLU A C 1
ATOM 918 O O . GLU A 1 114 ? 6.105 5.156 -12.773 1 97.56 114 GLU A O 1
ATOM 923 N N . ASP A 1 115 ? 6.055 2.9 -12.742 1 98.25 115 ASP A N 1
ATOM 924 C CA . ASP A 1 115 ? 4.75 2.859 -12.094 1 98.25 115 ASP A CA 1
ATOM 925 C C . ASP A 1 115 ? 4.887 2.494 -10.617 1 98.25 115 ASP A C 1
ATOM 927 O O . ASP A 1 115 ? 3.994 2.777 -9.812 1 98.25 115 ASP A O 1
ATOM 931 N N . GLY A 1 116 ? 5.984 1.839 -10.266 1 98.69 116 GLY A N 1
ATOM 932 C CA . GLY A 1 116 ? 6.207 1.464 -8.883 1 98.69 116 GLY A CA 1
ATOM 933 C C . GLY A 1 116 ? 5.512 0.173 -8.492 1 98.69 116 GLY A C 1
ATOM 934 O O . GLY A 1 116 ? 5.246 -0.064 -7.312 1 98.69 116 GLY A O 1
ATOM 935 N N . PHE A 1 117 ? 5.086 -0.629 -9.43 1 98.81 117 PHE A N 1
ATOM 936 C CA . PHE A 1 117 ? 4.516 -1.948 -9.188 1 98.81 117 PHE A CA 1
ATOM 937 C C . PHE A 1 117 ? 4.883 -2.912 -10.312 1 98.81 117 PHE A C 1
ATOM 939 O O . PHE A 1 117 ? 5.531 -2.521 -11.281 1 98.81 117 PHE A O 1
ATOM 946 N N . SER A 1 118 ? 4.582 -4.176 -10.18 1 98.75 118 SER A N 1
ATOM 947 C CA . SER A 1 118 ? 4.949 -5.191 -11.164 1 98.75 118 SER A CA 1
ATOM 948 C C . SER A 1 118 ? 4.02 -5.156 -12.367 1 98.75 118 SER A C 1
ATOM 950 O O . SER A 1 118 ? 2.887 -4.676 -12.273 1 98.75 118 SER A O 1
ATOM 952 N N . GLU A 1 119 ? 4.527 -5.727 -13.461 1 98.62 119 GLU A N 1
ATOM 953 C CA . GLU A 1 119 ? 3.65 -6.188 -14.531 1 98.62 119 GLU A CA 1
ATOM 954 C C . GLU A 1 119 ? 2.613 -7.176 -14.016 1 98.62 119 GLU A C 1
ATOM 956 O O . GLU A 1 119 ? 2.779 -7.746 -12.93 1 98.62 119 GLU A O 1
ATOM 961 N N . ARG A 1 120 ? 1.478 -7.242 -14.75 1 98.81 120 ARG A N 1
ATOM 962 C CA . ARG A 1 120 ? 0.608 -8.398 -14.555 1 98.81 120 ARG A CA 1
ATOM 963 C C . ARG A 1 120 ? 1.2 -9.648 -15.203 1 98.81 120 ARG A C 1
ATOM 965 O O . ARG A 1 120 ? 1.485 -9.656 -16.406 1 98.81 120 ARG A O 1
ATOM 972 N N . ALA A 1 121 ? 1.45 -10.688 -14.43 1 98.81 121 ALA A N 1
ATOM 973 C CA . ALA A 1 121 ? 2.15 -11.852 -14.969 1 98.81 121 ALA A CA 1
ATOM 974 C C . ALA A 1 121 ? 1.771 -13.117 -14.211 1 98.81 121 ALA A C 1
ATOM 976 O O . ALA A 1 121 ? 1.423 -13.062 -13.031 1 98.81 121 ALA A O 1
ATOM 977 N N . ASN A 1 122 ? 1.731 -14.195 -14.844 1 98.88 122 ASN A N 1
ATOM 978 C CA . ASN A 1 122 ? 1.698 -15.531 -14.25 1 98.88 122 ASN A CA 1
ATOM 979 C C . ASN A 1 122 ? 2.994 -16.297 -14.508 1 98.88 122 ASN A C 1
ATOM 981 O O . ASN A 1 122 ? 3.463 -16.359 -15.648 1 98.88 122 ASN A O 1
ATOM 985 N N . ILE A 1 123 ? 3.619 -16.797 -13.492 1 98.88 123 ILE A N 1
ATOM 986 C CA . ILE A 1 123 ? 4.855 -17.578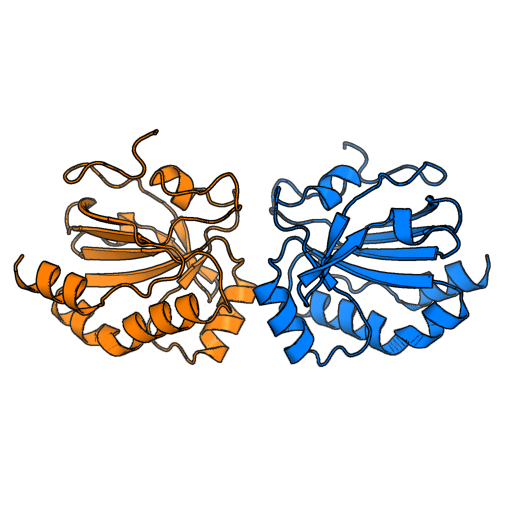 -13.539 1 98.88 123 ILE A CA 1
ATOM 987 C C . ILE A 1 123 ? 4.648 -18.922 -12.852 1 98.88 123 ILE A C 1
ATOM 989 O O . ILE A 1 123 ? 4.176 -18.969 -11.711 1 98.88 123 ILE A O 1
ATOM 993 N N . ILE A 1 124 ? 4.926 -19.984 -13.516 1 98.88 124 ILE A N 1
ATOM 994 C CA . ILE A 1 124 ? 4.832 -21.312 -12.906 1 98.88 124 ILE A CA 1
ATOM 995 C C . ILE A 1 124 ? 6.234 -21.875 -12.664 1 98.88 124 ILE A C 1
ATOM 997 O O . ILE A 1 124 ? 7.062 -21.891 -13.578 1 98.88 124 ILE A O 1
ATOM 1001 N N . ILE A 1 125 ? 6.484 -22.203 -11.492 1 98.81 125 ILE A N 1
ATOM 1002 C CA . ILE A 1 125 ? 7.711 -22.875 -11.055 1 98.81 125 ILE A CA 1
ATOM 1003 C C . ILE A 1 125 ? 7.43 -24.344 -10.781 1 98.81 125 ILE A C 1
ATOM 1005 O O . ILE A 1 125 ? 6.488 -24.688 -10.055 1 98.81 125 ILE A O 1
ATOM 1009 N N . ASP A 1 126 ? 8.18 -25.234 -11.352 1 98.44 126 ASP A N 1
ATOM 1010 C CA . ASP A 1 126 ? 7.879 -26.656 -11.234 1 98.44 126 ASP A CA 1
ATOM 1011 C C . ASP A 1 126 ? 8.445 -27.234 -9.945 1 98.44 126 ASP A C 1
ATOM 1013 O O . ASP A 1 126 ? 8.914 -26.5 -9.078 1 98.44 126 ASP A O 1
ATOM 1017 N N . GLU A 1 127 ? 8.352 -28.547 -9.766 1 98.31 127 GLU A N 1
ATOM 1018 C CA . GLU A 1 127 ? 8.688 -29.25 -8.539 1 98.31 127 GLU A CA 1
ATOM 1019 C C . GLU A 1 127 ? 10.188 -29.172 -8.25 1 98.31 127 GLU A C 1
ATOM 1021 O O . GLU A 1 127 ? 10.617 -29.391 -7.113 1 98.31 127 GLU A O 1
ATOM 1026 N N . GLU A 1 128 ? 10.961 -28.859 -9.219 1 97.69 128 GLU A N 1
ATOM 1027 C CA . GLU A 1 128 ? 12.414 -28.781 -9.078 1 97.69 128 GLU A CA 1
ATOM 1028 C C . GLU A 1 128 ? 12.875 -27.328 -8.93 1 97.69 128 GLU A C 1
ATOM 1030 O O . GLU A 1 128 ? 14.07 -27.062 -8.852 1 97.69 128 GLU A O 1
ATOM 1035 N N . GLY A 1 129 ? 11.938 -26.391 -8.969 1 98.06 129 GLY A N 1
ATOM 1036 C CA . GLY A 1 129 ? 12.258 -24.984 -8.781 1 98.06 129 GLY A CA 1
ATOM 1037 C C . GLY A 1 129 ? 12.594 -24.281 -10.07 1 98.06 129 GLY A C 1
ATOM 1038 O O . GLY A 1 129 ? 13.172 -23.188 -10.055 1 98.06 129 GLY A O 1
ATOM 1039 N N . LYS A 1 130 ? 12.242 -24.906 -11.148 1 98.31 130 LYS A N 1
ATOM 1040 C CA . LYS A 1 130 ? 12.523 -24.297 -12.453 1 98.31 130 LYS A CA 1
ATOM 1041 C C . LYS A 1 130 ? 11.297 -23.578 -12.992 1 98.31 130 LYS A C 1
ATOM 1043 O O . LYS A 1 130 ? 10.172 -24.031 -12.828 1 98.31 130 LYS A O 1
ATOM 1048 N N . ILE A 1 131 ? 11.555 -22.469 -13.641 1 98.75 131 ILE A N 1
ATOM 1049 C CA . ILE A 1 131 ? 10.484 -21.75 -14.305 1 98.75 131 ILE A CA 1
ATOM 1050 C C . ILE A 1 131 ? 10.031 -22.516 -15.547 1 98.75 131 ILE A C 1
ATOM 1052 O O . ILE A 1 131 ? 10.836 -22.797 -16.438 1 98.75 131 ILE A O 1
ATOM 1056 N N . VAL A 1 132 ? 8.789 -22.828 -15.641 1 98.56 132 VAL A N 1
ATOM 1057 C CA . VAL A 1 132 ? 8.32 -23.641 -16.766 1 98.56 132 VAL A CA 1
ATOM 1058 C C . VAL A 1 132 ? 7.258 -22.875 -17.547 1 98.56 132 VAL A C 1
ATOM 1060 O O . VAL A 1 132 ? 6.871 -23.281 -18.641 1 98.56 132 VAL A O 1
ATOM 1063 N N . PHE A 1 133 ? 6.758 -21.859 -17.062 1 98.56 133 PHE A N 1
ATOM 1064 C CA . PHE A 1 133 ? 5.797 -20.969 -17.688 1 98.56 133 PHE A CA 1
ATOM 1065 C C . PHE A 1 133 ? 6.035 -19.531 -17.266 1 98.56 133 PHE A C 1
ATOM 1067 O O . PHE A 1 133 ? 6.309 -19.25 -16.094 1 98.56 133 PHE A O 1
ATOM 1074 N N . PHE A 1 134 ? 6.023 -18.625 -18.141 1 98.62 134 PHE A N 1
ATOM 1075 C CA . PHE A 1 134 ? 6.23 -17.203 -17.891 1 98.62 134 PHE A CA 1
ATOM 1076 C C . PHE A 1 134 ? 5.461 -16.359 -18.891 1 98.62 134 PHE A C 1
ATOM 1078 O O . PHE A 1 134 ? 5.785 -16.359 -20.094 1 98.62 134 PHE A O 1
ATOM 1085 N N . LYS A 1 135 ? 4.457 -15.641 -18.422 1 98.44 135 LYS A N 1
ATOM 1086 C CA . LYS A 1 135 ? 3.668 -14.812 -19.344 1 98.44 135 LYS A CA 1
ATOM 1087 C C . LYS A 1 135 ? 3.311 -13.477 -18.703 1 98.44 135 LYS A C 1
ATOM 1089 O O . LYS A 1 135 ? 2.852 -13.43 -17.562 1 98.44 135 LYS A O 1
ATOM 1094 N N . ILE A 1 136 ? 3.529 -12.422 -19.406 1 98.5 136 ILE A N 1
ATOM 1095 C CA . ILE A 1 136 ? 3.135 -11.07 -19.031 1 98.5 136 ILE A CA 1
ATOM 1096 C C . ILE A 1 136 ? 1.87 -10.672 -19.797 1 98.5 136 ILE A C 1
ATOM 1098 O O . ILE A 1 136 ? 1.754 -10.93 -20.984 1 98.5 136 ILE A O 1
ATOM 1102 N N . TYR A 1 137 ? 0.954 -10.133 -19.078 1 98.38 137 TYR A N 1
ATOM 1103 C CA . TYR A 1 137 ? -0.325 -9.719 -19.641 1 98.38 137 TYR A CA 1
ATOM 1104 C C . TYR A 1 137 ? -0.454 -8.203 -19.641 1 98.38 137 TYR A C 1
ATOM 1106 O O . TYR A 1 137 ? 0.178 -7.516 -18.844 1 98.38 137 TYR A O 1
ATOM 1114 N N . PRO A 1 138 ? -1.288 -7.715 -20.625 1 97.75 138 PRO A N 1
ATOM 1115 C CA . PRO A 1 138 ? -1.626 -6.297 -20.484 1 97.75 138 PRO A CA 1
ATOM 1116 C C . PRO A 1 138 ? -2.248 -5.977 -19.125 1 97.75 138 PRO A C 1
ATOM 1118 O O . PRO A 1 138 ? -3.059 -6.75 -18.625 1 97.75 138 PRO A O 1
ATOM 1121 N N . ILE A 1 139 ? -1.882 -4.836 -18.562 1 97.12 139 ILE A N 1
ATOM 1122 C CA . ILE A 1 139 ? -2.246 -4.453 -17.203 1 97.12 139 ILE A CA 1
ATOM 1123 C C . ILE A 1 139 ? -3.766 -4.449 -17.047 1 97.12 139 ILE A C 1
ATOM 1125 O O . ILE A 1 139 ? -4.297 -4.793 -15.992 1 97.12 139 ILE A O 1
ATOM 1129 N N . ARG A 1 140 ? -4.516 -4.109 -18.078 1 96.25 140 ARG A N 1
ATOM 1130 C CA . ARG A 1 140 ? -5.965 -3.941 -18.016 1 96.25 140 ARG A CA 1
ATOM 1131 C C . ARG A 1 140 ? -6.68 -5.199 -18.5 1 96.25 140 ARG A C 1
ATOM 1133 O O . ARG A 1 140 ? -7.895 -5.18 -18.719 1 96.25 140 ARG A O 1
ATOM 1140 N N . GLU A 1 141 ? -5.941 -6.273 -18.578 1 97.44 141 GLU A N 1
ATOM 1141 C CA . GLU A 1 141 ? -6.543 -7.523 -19.031 1 97.44 141 GLU A CA 1
ATOM 1142 C C . GLU A 1 141 ? -6.461 -8.602 -17.969 1 97.44 141 GLU A C 1
ATOM 1144 O O . GLU A 1 141 ? -5.395 -8.828 -17.391 1 97.44 141 GLU A O 1
ATOM 1149 N N . LEU A 1 142 ? -7.656 -9.164 -17.766 1 98.25 142 LEU A N 1
ATOM 1150 C CA . LEU A 1 142 ? -7.707 -10.289 -16.844 1 98.25 142 LEU A CA 1
ATOM 1151 C C . LEU A 1 142 ? -7.09 -11.539 -17.469 1 98.25 142 LEU A C 1
ATOM 1153 O O . LEU A 1 142 ? -7.52 -11.977 -18.531 1 98.25 142 LEU A O 1
ATOM 1157 N N . PRO A 1 143 ? -6.043 -12.117 -16.859 1 98.25 143 PRO A N 1
ATOM 1158 C CA . PRO A 1 143 ? -5.488 -13.359 -17.391 1 98.25 143 PRO A CA 1
ATOM 1159 C C . PRO A 1 143 ? -6.52 -14.484 -17.469 1 98.25 143 PRO A C 1
ATOM 1161 O O . PRO A 1 143 ? -7.355 -14.625 -16.578 1 98.25 143 PRO A O 1
ATOM 1164 N N . ASP A 1 144 ? -6.418 -15.242 -18.469 1 97.94 144 ASP A N 1
ATOM 1165 C CA . ASP A 1 144 ? -7.297 -16.406 -18.625 1 97.94 144 ASP A CA 1
ATOM 1166 C C . ASP A 1 144 ? -6.824 -17.562 -17.75 1 97.94 144 ASP A C 1
ATOM 1168 O O . ASP A 1 144 ? -5.824 -18.219 -18.078 1 97.94 144 ASP A O 1
ATOM 1172 N N . ILE A 1 145 ? -7.633 -17.875 -16.766 1 98.38 145 ILE A N 1
ATOM 1173 C CA . ILE A 1 145 ? -7.25 -18.922 -15.82 1 98.38 145 ILE A CA 1
ATOM 1174 C C . ILE A 1 145 ? -7.172 -20.266 -16.531 1 98.38 145 ILE A C 1
ATOM 1176 O O . ILE A 1 145 ? -6.391 -21.141 -16.141 1 98.38 145 ILE A O 1
ATOM 1180 N N . ASN A 1 146 ? -7.965 -20.453 -17.531 1 98 146 ASN A N 1
ATOM 1181 C CA . ASN A 1 146 ? -7.988 -21.719 -18.25 1 98 146 ASN A CA 1
ATOM 1182 C C . ASN A 1 146 ? -6.664 -21.984 -18.969 1 98 146 ASN A C 1
ATOM 1184 O O . ASN A 1 146 ? -6.246 -23.141 -19.094 1 98 146 ASN A O 1
ATOM 1188 N N . GLU A 1 147 ? -6.07 -20.969 -19.469 1 97.94 147 GLU A N 1
ATOM 1189 C CA . GLU A 1 147 ? -4.746 -21.125 -20.078 1 97.94 147 GLU A CA 1
ATOM 1190 C C . GLU A 1 147 ? -3.768 -21.781 -19.109 1 97.94 147 GLU A C 1
ATOM 1192 O O . GLU A 1 147 ? -2.988 -22.641 -19.5 1 97.94 147 GLU A O 1
ATOM 1197 N N . ILE A 1 148 ? -3.803 -21.344 -17.875 1 98.25 148 ILE A N 1
ATOM 1198 C CA . ILE A 1 148 ? -2.912 -21.844 -16.828 1 98.25 148 ILE A CA 1
ATOM 1199 C C . ILE A 1 148 ? -3.273 -23.297 -16.484 1 98.25 148 ILE A C 1
ATOM 1201 O O . ILE A 1 148 ? -2.396 -24.156 -16.406 1 98.25 148 ILE A O 1
ATOM 1205 N N . ILE A 1 149 ? -4.566 -23.547 -16.297 1 98.31 149 ILE A N 1
ATOM 1206 C CA . ILE A 1 149 ? -5.043 -24.875 -15.93 1 98.31 149 ILE A CA 1
ATOM 1207 C C . ILE A 1 149 ? -4.703 -25.875 -17.031 1 98.31 149 ILE A C 1
ATOM 1209 O O . ILE A 1 149 ? -4.23 -26.984 -16.766 1 98.31 149 ILE A O 1
ATOM 1213 N N . GLU A 1 150 ? -4.91 -25.453 -18.25 1 98 150 GLU A N 1
ATOM 1214 C CA . GLU A 1 150 ? -4.59 -26.312 -19.391 1 98 150 GLU A CA 1
ATOM 1215 C C . GLU A 1 150 ? -3.094 -26.625 -19.438 1 98 150 GLU A C 1
ATOM 1217 O O . GLU A 1 150 ? -2.699 -27.766 -19.688 1 98 150 GLU A O 1
ATOM 1222 N N . PHE A 1 151 ? -2.303 -25.641 -19.266 1 98.38 151 PHE A N 1
ATOM 1223 C CA . PHE A 1 151 ? -0.857 -25.844 -19.25 1 98.38 151 PHE A CA 1
ATOM 1224 C C . PHE A 1 151 ? -0.462 -26.875 -18.203 1 98.38 151 PHE A C 1
ATOM 1226 O O . PHE A 1 151 ? 0.324 -27.781 -18.484 1 98.38 151 PHE A O 1
ATOM 1233 N N . LEU A 1 152 ? -1.033 -26.734 -17.016 1 98.19 152 LEU A N 1
ATOM 1234 C CA . LEU A 1 152 ? -0.68 -27.578 -15.891 1 98.19 152 LEU A CA 1
ATOM 1235 C C . LEU A 1 152 ? -1.205 -29 -16.094 1 98.19 152 LEU A C 1
ATOM 1237 O O . LEU A 1 152 ? -0.604 -29.969 -15.609 1 98.19 152 LEU A O 1
ATOM 1241 N N . SER A 1 153 ? -2.305 -29.109 -16.766 1 96.56 153 SER A N 1
ATOM 1242 C CA . SER A 1 153 ? -2.928 -30.406 -16.984 1 96.56 153 SER A CA 1
ATOM 1243 C C . SER A 1 153 ? -2.154 -31.234 -18.016 1 96.56 153 SER A C 1
ATOM 1245 O O . SER A 1 153 ? -2.242 -32.469 -18.031 1 96.56 153 SER A O 1
ATOM 1247 N N . ASN A 1 154 ? -1.507 -30.547 -18.922 1 90.12 154 ASN A N 1
ATOM 1248 C CA . ASN A 1 154 ? -0.769 -31.219 -19.984 1 90.12 154 ASN A CA 1
ATOM 1249 C C . ASN A 1 154 ? 0.665 -31.531 -19.562 1 90.12 154 ASN A C 1
ATOM 1251 O O . ASN A 1 154 ? 1.446 -32.062 -20.359 1 90.12 154 ASN A O 1
ATOM 1255 N N . LYS A 1 155 ? 1.064 -31.281 -18.422 1 79.44 155 LYS A N 1
ATOM 1256 C CA . LYS A 1 155 ? 2.412 -31.531 -17.922 1 79.44 155 LYS A CA 1
ATOM 1257 C C . LYS A 1 155 ? 2.4 -32.594 -16.828 1 79.44 155 LYS A C 1
ATOM 1259 O O . LYS A 1 155 ? 1.41 -32.75 -16.109 1 79.44 155 LYS A O 1
ATOM 1264 N N . MET B 1 1 ? 23.406 9.656 15.648 1 38.59 1 MET B N 1
ATOM 1265 C CA . MET B 1 1 ? 22.031 9.328 15.289 1 38.59 1 MET B CA 1
ATOM 1266 C C . MET B 1 1 ? 21.453 10.383 14.352 1 38.59 1 MET B C 1
ATOM 1268 O O . MET B 1 1 ? 21.438 11.57 14.68 1 38.59 1 MET B O 1
ATOM 1272 N N . GLN B 1 2 ? 21.531 10.312 13.031 1 48.16 2 GLN B N 1
ATOM 1273 C CA . GLN B 1 2 ? 21.234 11.398 12.102 1 48.16 2 GLN B CA 1
ATOM 1274 C C . GLN B 1 2 ? 19.906 12.062 12.445 1 48.16 2 GLN B C 1
ATOM 1276 O O . GLN B 1 2 ? 18.922 11.383 12.742 1 48.16 2 GLN B O 1
ATOM 1281 N N . LYS B 1 3 ? 19.938 13.219 12.82 1 68.06 3 LYS B N 1
ATOM 1282 C CA . LYS B 1 3 ? 18.797 14.023 13.273 1 68.06 3 LYS B CA 1
ATOM 1283 C C . LYS B 1 3 ? 17.656 13.977 12.266 1 68.06 3 LYS B C 1
ATOM 1285 O O . LYS B 1 3 ? 17.844 14.328 11.094 1 68.06 3 LYS B O 1
ATOM 1290 N N . ARG B 1 4 ? 16.672 13.172 12.547 1 86.25 4 ARG B N 1
ATOM 1291 C CA . ARG B 1 4 ? 15.469 13.094 11.719 1 86.25 4 ARG B CA 1
ATOM 1292 C C . ARG B 1 4 ? 14.711 14.414 11.75 1 86.25 4 ARG B C 1
ATOM 1294 O O . ARG B 1 4 ? 14.852 15.203 12.688 1 86.25 4 ARG B O 1
ATOM 1301 N N . GLY B 1 5 ? 14.125 14.672 10.609 1 92.19 5 GLY B N 1
ATOM 1302 C CA . GLY B 1 5 ? 13.242 15.828 10.516 1 92.19 5 GLY B CA 1
ATOM 1303 C C . GLY B 1 5 ? 13.914 17.031 9.883 1 92.19 5 GLY B C 1
ATOM 1304 O O . GLY B 1 5 ? 14.992 16.922 9.305 1 92.19 5 GLY B O 1
ATOM 1305 N N . LEU B 1 6 ? 13.172 18.141 9.758 1 96.44 6 LEU B N 1
ATOM 1306 C CA . LEU B 1 6 ? 13.633 19.422 9.234 1 96.44 6 LEU B CA 1
ATOM 1307 C C . LEU B 1 6 ? 13.594 20.5 10.312 1 96.44 6 LEU B C 1
ATOM 1309 O O . LEU B 1 6 ? 12.883 20.359 11.312 1 96.44 6 LEU B O 1
ATOM 1313 N N . GLU B 1 7 ? 14.328 21.531 10.062 1 96.25 7 GLU B N 1
ATOM 1314 C CA . GLU B 1 7 ? 14.453 22.609 11.039 1 96.25 7 GLU B CA 1
ATOM 1315 C C . GLU B 1 7 ? 13.195 23.469 11.078 1 96.25 7 GLU B C 1
ATOM 1317 O O . GLU B 1 7 ? 12.656 23.828 10.031 1 96.25 7 GLU B O 1
ATOM 1322 N N . ILE B 1 8 ? 12.727 23.75 12.328 1 97.5 8 ILE B N 1
ATOM 1323 C CA . ILE B 1 8 ? 11.648 24.719 12.484 1 97.5 8 ILE B CA 1
ATOM 1324 C C . ILE B 1 8 ? 12.094 26.078 11.945 1 97.5 8 ILE B C 1
ATOM 1326 O O . ILE B 1 8 ? 13.227 26.516 12.195 1 97.5 8 ILE B O 1
ATOM 1330 N N . GLY B 1 9 ? 11.289 26.688 11.211 1 97.81 9 GLY B N 1
ATOM 1331 C CA . GLY B 1 9 ? 11.625 27.969 10.609 1 97.81 9 GLY B CA 1
ATOM 1332 C C . GLY B 1 9 ? 12.055 27.844 9.156 1 97.81 9 GLY B C 1
ATOM 1333 O O . GLY B 1 9 ? 12.023 28.828 8.422 1 97.81 9 GLY B O 1
ATOM 1334 N N . SER B 1 10 ? 12.445 26.672 8.695 1 98.12 10 SER B N 1
ATOM 1335 C CA . SER B 1 10 ? 12.891 26.469 7.32 1 98.12 10 SER B CA 1
ATOM 1336 C C . SER B 1 10 ? 11.711 26.375 6.363 1 98.12 10 SER B C 1
ATOM 1338 O O . SER B 1 10 ? 10.578 26.109 6.789 1 98.12 10 SER B O 1
ATOM 1340 N N . GLN B 1 11 ? 12.016 26.625 5.125 1 98.31 11 GLN B N 1
ATOM 1341 C CA . GLN B 1 11 ? 11.008 26.453 4.086 1 98.31 11 GLN B CA 1
ATOM 1342 C C . GLN B 1 11 ? 10.695 24.969 3.873 1 98.31 11 GLN B C 1
ATOM 1344 O O . GLN B 1 11 ? 11.602 24.156 3.748 1 98.31 11 GLN B O 1
ATOM 1349 N N . ALA B 1 12 ? 9.422 24.656 3.953 1 98.56 12 ALA B N 1
ATOM 1350 C CA . ALA B 1 12 ? 9.031 23.281 3.65 1 98.56 12 ALA B CA 1
ATOM 1351 C C . ALA B 1 12 ? 9.305 22.953 2.186 1 98.56 12 ALA B C 1
ATOM 1353 O O . ALA B 1 12 ? 8.992 23.75 1.295 1 98.56 12 ALA B O 1
ATOM 1354 N N . PRO B 1 13 ? 9.906 21.844 1.9 1 98.5 13 PRO B N 1
ATOM 1355 C CA . PRO B 1 13 ? 10 21.438 0.495 1 98.5 13 PRO B CA 1
ATOM 1356 C C . PRO B 1 13 ? 8.633 21.266 -0.163 1 98.5 13 PRO B C 1
ATOM 1358 O O . PRO B 1 13 ? 7.707 20.75 0.468 1 98.5 13 PRO B O 1
ATOM 1361 N N . ASP B 1 14 ? 8.555 21.703 -1.397 1 98.5 14 ASP B N 1
ATOM 1362 C CA . ASP B 1 14 ? 7.305 21.516 -2.127 1 98.5 14 ASP B CA 1
ATOM 1363 C C . ASP B 1 14 ? 7.164 20.062 -2.605 1 98.5 14 ASP B C 1
ATOM 1365 O O . ASP B 1 14 ? 8.156 19.359 -2.762 1 98.5 14 ASP B O 1
ATOM 1369 N N . PHE B 1 15 ? 5.902 19.625 -2.74 1 98.81 15 PHE B N 1
ATOM 1370 C CA . PHE B 1 15 ? 5.613 18.297 -3.273 1 98.81 15 PHE B CA 1
ATOM 1371 C C . PHE B 1 15 ? 4.203 18.234 -3.852 1 98.81 15 PHE B C 1
ATOM 1373 O O . PHE B 1 15 ? 3.398 19.141 -3.623 1 98.81 15 PHE B O 1
ATOM 1380 N N . SER B 1 16 ? 3.967 17.266 -4.656 1 98.81 16 SER B N 1
ATOM 1381 C CA . SER B 1 16 ? 2.652 16.938 -5.203 1 98.81 16 SER B CA 1
ATOM 1382 C C . SER B 1 16 ? 2.334 15.453 -5.043 1 98.81 16 SER B C 1
ATOM 1384 O O . SER B 1 16 ? 3.148 14.602 -5.391 1 98.81 16 SER B O 1
ATOM 1386 N N . LEU B 1 17 ? 1.206 15.156 -4.422 1 98.94 17 LEU B N 1
ATOM 1387 C CA . LEU B 1 17 ? 0.725 13.789 -4.238 1 98.94 17 LEU B CA 1
ATOM 1388 C C . LEU B 1 17 ? -0.746 13.68 -4.625 1 98.94 17 LEU B C 1
ATOM 1390 O O . LEU B 1 17 ? -1.467 14.68 -4.645 1 98.94 17 LEU B O 1
ATOM 1394 N N . LYS B 1 18 ? -1.181 12.508 -4.957 1 98.88 18 LYS B N 1
ATOM 1395 C CA . LYS B 1 18 ? -2.602 12.234 -5.148 1 98.88 18 LYS B CA 1
ATOM 1396 C C . LYS B 1 18 ? -3.27 11.852 -3.83 1 98.88 18 LYS B C 1
ATOM 1398 O O . LYS B 1 18 ? -2.666 11.172 -2.998 1 98.88 18 LYS B O 1
ATOM 1403 N N . ASP B 1 19 ? -4.477 12.312 -3.648 1 98.88 19 ASP B N 1
ATOM 1404 C CA . ASP B 1 19 ? -5.25 11.859 -2.496 1 98.88 19 ASP B CA 1
ATOM 1405 C C . ASP B 1 19 ? -6.027 10.586 -2.818 1 98.88 19 ASP B C 1
ATOM 1407 O O . ASP B 1 19 ? -5.785 9.953 -3.846 1 98.88 19 ASP B O 1
ATOM 1411 N N . GLN B 1 20 ? -6.914 10.133 -1.911 1 98.88 20 GLN B N 1
ATOM 1412 C CA . GLN B 1 20 ? -7.613 8.859 -2.018 1 98.88 20 GLN B CA 1
ATOM 1413 C C . GLN B 1 20 ? -8.562 8.852 -3.213 1 98.88 20 GLN B C 1
ATOM 1415 O O . GLN B 1 20 ? -9.016 7.789 -3.648 1 98.88 20 GLN B O 1
ATOM 1420 N N . ASN B 1 21 ? -8.852 9.984 -3.754 1 98.56 21 ASN B N 1
ATOM 1421 C CA . ASN B 1 21 ? 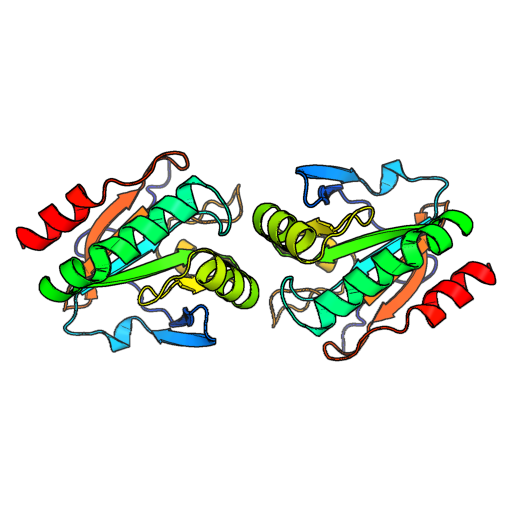-9.758 10.078 -4.895 1 98.56 21 ASN B CA 1
ATOM 1422 C C . ASN B 1 21 ? -8.992 10.281 -6.199 1 98.56 21 ASN B C 1
ATOM 1424 O O . ASN B 1 21 ? -9.594 10.453 -7.262 1 98.56 21 ASN B O 1
ATOM 1428 N N . GLY B 1 22 ? -7.707 10.305 -6.109 1 98.62 22 GLY B N 1
ATOM 1429 C CA . GLY B 1 22 ? -6.891 10.516 -7.293 1 98.62 22 GLY B CA 1
ATOM 1430 C C . GLY B 1 22 ? -6.664 11.984 -7.613 1 98.62 22 GLY B C 1
ATOM 1431 O O . GLY B 1 22 ? -6.027 12.312 -8.617 1 98.62 22 GLY B O 1
ATOM 1432 N N . ASP B 1 23 ? -7.172 12.852 -6.789 1 98.62 23 ASP B N 1
ATOM 1433 C CA . ASP B 1 23 ? -6.98 14.289 -6.984 1 98.62 23 ASP B CA 1
ATOM 1434 C C . ASP B 1 23 ? -5.598 14.727 -6.504 1 98.62 23 ASP B C 1
ATOM 1436 O O . ASP B 1 23 ? -5.109 14.25 -5.48 1 98.62 23 ASP B O 1
ATOM 1440 N N . GLU B 1 24 ? -5.008 15.688 -7.219 1 98.69 24 GLU B N 1
ATOM 1441 C CA . GLU B 1 24 ? -3.67 16.172 -6.891 1 98.69 24 GLU B CA 1
ATOM 1442 C C . GLU B 1 24 ? -3.707 17.125 -5.699 1 98.69 24 GLU B C 1
ATOM 1444 O O . GLU B 1 24 ? -4.574 18 -5.621 1 98.69 24 GLU B O 1
ATOM 1449 N N . PHE B 1 25 ? -2.889 16.953 -4.727 1 98.75 25 PHE B N 1
ATOM 1450 C CA . PHE B 1 25 ? -2.572 17.859 -3.633 1 98.75 25 PHE B CA 1
ATOM 1451 C C . PHE B 1 25 ? -1.149 18.391 -3.768 1 98.75 25 PHE B C 1
ATOM 1453 O O . PHE B 1 25 ? -0.183 17.656 -3.562 1 98.75 25 PHE B O 1
ATOM 1460 N N . LYS B 1 26 ? -1.033 19.594 -4.148 1 98.75 26 LYS B N 1
ATOM 1461 C CA . LYS B 1 26 ? 0.258 20.266 -4.23 1 98.75 26 LYS B CA 1
ATOM 1462 C C . LYS B 1 26 ? 0.419 21.281 -3.109 1 98.75 26 LYS B C 1
ATOM 1464 O O . LYS B 1 26 ? -0.415 22.172 -2.949 1 98.75 26 LYS B O 1
ATOM 1469 N N . LEU B 1 27 ? 1.502 21.172 -2.375 1 98.62 27 LEU B N 1
ATOM 1470 C CA . LEU B 1 27 ? 1.688 22 -1.184 1 98.62 27 LEU B CA 1
ATOM 1471 C C . LEU B 1 27 ? 1.634 23.484 -1.533 1 98.62 27 LEU B C 1
ATOM 1473 O O . LEU B 1 27 ? 0.964 24.266 -0.85 1 98.62 27 LEU B O 1
ATOM 1477 N N . SER B 1 28 ? 2.266 23.906 -2.6 1 97.88 28 SER B N 1
ATOM 1478 C CA . SER B 1 28 ? 2.406 25.312 -2.965 1 97.88 28 SER B CA 1
ATOM 1479 C C . SER B 1 28 ? 1.064 25.922 -3.367 1 97.88 28 SER B C 1
ATOM 1481 O O . SER B 1 28 ? 0.936 27.141 -3.477 1 97.88 28 SER B O 1
ATOM 1483 N N . ASN B 1 29 ? 0.067 25.078 -3.639 1 97.69 29 ASN B N 1
ATOM 1484 C CA . ASN B 1 29 ? -1.265 25.562 -3.979 1 97.69 29 ASN B CA 1
ATOM 1485 C C . ASN B 1 29 ? -1.996 26.109 -2.752 1 97.69 29 ASN B C 1
ATOM 1487 O O . ASN B 1 29 ? -3.059 26.719 -2.875 1 97.69 29 ASN B O 1
ATOM 1491 N N . TYR B 1 30 ? -1.476 25.922 -1.586 1 97.19 30 TYR B N 1
ATOM 1492 C CA . TYR B 1 30 ? -2.193 26.25 -0.358 1 97.19 30 TYR B CA 1
ATOM 1493 C C . TYR B 1 30 ? -1.53 27.406 0.369 1 97.19 30 TYR B C 1
ATOM 1495 O O . TYR B 1 30 ? -1.677 27.562 1.586 1 97.19 30 TYR B O 1
ATOM 1503 N N . LYS B 1 31 ? -0.768 28.188 -0.377 1 95.56 31 LYS B N 1
ATOM 1504 C CA . LYS B 1 31 ? -0.244 29.406 0.21 1 95.56 31 LYS B CA 1
ATOM 1505 C C . LYS B 1 31 ? -1.358 30.234 0.852 1 95.56 31 LYS B C 1
ATOM 1507 O O . LYS B 1 31 ? -2.453 30.344 0.296 1 95.56 31 LYS B O 1
ATOM 1512 N N . GLY B 1 32 ? -1.099 30.812 2.01 1 98.06 32 GLY B N 1
ATOM 1513 C CA . GLY B 1 32 ? -2.102 31.578 2.73 1 98.06 32 GLY B CA 1
ATOM 1514 C C . GLY B 1 32 ? -2.873 30.75 3.742 1 98.06 32 GLY B C 1
ATOM 1515 O O . GLY B 1 32 ? -3.621 31.297 4.555 1 98.06 32 GLY B O 1
ATOM 1516 N N . LYS B 1 33 ? -2.725 29.469 3.732 1 98.44 33 LYS B N 1
ATOM 1517 C CA . LYS B 1 33 ? -3.301 28.547 4.703 1 98.44 33 LYS B CA 1
ATOM 1518 C C . LYS B 1 33 ? -2.209 27.766 5.441 1 98.44 33 LYS B C 1
ATOM 1520 O O . LYS B 1 33 ? -1.104 27.594 4.922 1 98.44 33 LYS B O 1
ATOM 1525 N N . LYS B 1 34 ? -2.496 27.406 6.66 1 98.81 34 LYS B N 1
ATOM 1526 C CA . LYS B 1 34 ? -1.627 26.453 7.34 1 98.81 34 LYS B CA 1
ATOM 1527 C C . LYS B 1 34 ? -1.938 25.016 6.91 1 98.81 34 LYS B C 1
ATOM 1529 O O . LYS B 1 34 ? -3.084 24.688 6.586 1 98.81 34 LYS B O 1
ATOM 1534 N N . ILE B 1 35 ? -0.937 24.219 6.828 1 98.94 35 ILE B N 1
ATOM 1535 C CA . ILE B 1 35 ? -1.1 22.797 6.492 1 98.94 35 ILE B CA 1
ATOM 1536 C C . ILE B 1 35 ? -0.582 21.938 7.641 1 98.94 35 ILE B C 1
ATOM 1538 O O . ILE B 1 35 ? 0.51 22.172 8.164 1 98.94 35 ILE B O 1
ATOM 1542 N N . LEU B 1 36 ? -1.363 21.031 8.125 1 98.94 36 LEU B N 1
ATOM 1543 C CA . LEU B 1 36 ? -0.913 19.969 9.016 1 98.94 36 LEU B CA 1
ATOM 1544 C C . LEU B 1 36 ? -0.67 18.688 8.242 1 98.94 36 LEU B C 1
ATOM 1546 O O . LEU B 1 36 ? -1.616 18.062 7.75 1 98.94 36 LEU B O 1
ATOM 1550 N N . LEU B 1 37 ? 0.61 18.312 8.008 1 98.94 37 LEU B N 1
ATOM 1551 C CA . LEU B 1 37 ? 0.97 17 7.488 1 98.94 37 LEU B CA 1
ATOM 1552 C C . LEU B 1 37 ? 1.014 15.969 8.609 1 98.94 37 LEU B C 1
ATOM 1554 O O . LEU B 1 37 ? 1.892 16.031 9.477 1 98.94 37 LEU B O 1
ATOM 1558 N N . SER B 1 38 ? 0.094 15.148 8.609 1 98.94 38 SER B N 1
ATOM 1559 C CA . SER B 1 38 ? 0.037 14.086 9.609 1 98.94 38 SER B CA 1
ATOM 1560 C C . SER B 1 38 ? 0.459 12.742 9.016 1 98.94 38 SER B C 1
ATOM 1562 O O . SER B 1 38 ? -0.371 12.016 8.469 1 98.94 38 SER B O 1
ATOM 1564 N N . PHE B 1 39 ? 1.71 12.391 9.195 1 98.94 39 PHE B N 1
ATOM 1565 C CA . PHE B 1 39 ? 2.281 11.164 8.648 1 98.94 39 PHE B CA 1
ATOM 1566 C C . PHE B 1 39 ? 1.939 9.969 9.531 1 98.94 39 PHE B C 1
ATOM 1568 O O . PHE B 1 39 ? 2.059 10.039 10.75 1 98.94 39 PHE B O 1
ATOM 1575 N N . HIS B 1 40 ? 1.441 8.945 8.945 1 98.88 40 HIS B N 1
ATOM 1576 C CA . HIS B 1 40 ? 1.231 7.66 9.594 1 98.88 40 HIS B CA 1
ATOM 1577 C C . HIS B 1 40 ? 1.969 6.543 8.867 1 98.88 40 HIS B C 1
ATOM 1579 O O . HIS B 1 40 ? 2.244 6.656 7.668 1 98.88 40 HIS B O 1
ATOM 1585 N N . PRO B 1 41 ? 2.34 5.477 9.57 1 98.69 41 PRO B N 1
ATOM 1586 C CA . PRO B 1 41 ? 3.16 4.426 8.969 1 98.69 41 PRO B CA 1
ATOM 1587 C C . PRO B 1 41 ? 2.469 3.738 7.789 1 98.69 41 PRO B C 1
ATOM 1589 O O . PRO B 1 41 ? 2.928 3.846 6.648 1 98.69 41 PRO B O 1
ATOM 1592 N N . LEU B 1 42 ? 1.281 3.08 8.094 1 98.88 42 LEU B N 1
ATOM 1593 C CA . LEU B 1 42 ? 0.573 2.314 7.074 1 98.88 42 LEU B CA 1
ATOM 1594 C C . LEU B 1 42 ? -0.937 2.426 7.262 1 98.88 42 LEU B C 1
ATOM 1596 O O . LEU B 1 42 ? -1.425 2.459 8.391 1 98.88 42 LEU B O 1
ATOM 1600 N N . ALA B 1 43 ? -1.652 2.422 6.117 1 98.88 43 ALA B N 1
ATOM 1601 C CA . ALA B 1 43 ? -3.107 2.297 6.137 1 98.88 43 ALA B CA 1
ATOM 1602 C C . ALA B 1 43 ? -3.533 0.946 6.707 1 98.88 43 ALA B C 1
ATOM 1604 O O . ALA B 1 43 ? -2.75 -0.007 6.715 1 98.88 43 ALA B O 1
ATOM 1605 N N . TRP B 1 44 ? -4.789 0.903 7.336 1 98.81 44 TRP B N 1
ATOM 1606 C CA . TRP B 1 44 ? -5.473 -0.308 7.777 1 98.81 44 TRP B CA 1
ATOM 1607 C C . TRP B 1 44 ? -4.836 -0.854 9.055 1 98.81 44 TRP B C 1
ATOM 1609 O O . TRP B 1 44 ? -4.965 -2.043 9.359 1 98.81 44 TRP B O 1
ATOM 1619 N N . THR B 1 45 ? -4.039 -0.069 9.711 1 98.69 45 THR B N 1
ATOM 1620 C CA . THR B 1 45 ? -3.555 -0.423 11.047 1 98.69 45 THR B CA 1
ATOM 1621 C C . THR B 1 45 ? -4.344 0.313 12.125 1 98.69 45 THR B C 1
ATOM 1623 O O . THR B 1 45 ? -4.848 1.414 11.883 1 98.69 45 THR B O 1
ATOM 1626 N N . SER B 1 46 ? -4.469 -0.229 13.273 1 98.38 46 SER B N 1
ATOM 1627 C CA . SER B 1 46 ? -5.359 0.266 14.32 1 98.38 46 SER B CA 1
ATOM 1628 C C . SER B 1 46 ? -4.992 1.688 14.727 1 98.38 46 SER B C 1
ATOM 1630 O O . SER B 1 46 ? -5.844 2.578 14.727 1 98.38 46 SER B O 1
ATOM 1632 N N . ILE B 1 47 ? -3.777 1.952 15.133 1 98.62 47 ILE B N 1
ATOM 1633 C CA . ILE B 1 47 ? -3.348 3.26 15.617 1 98.62 47 ILE B CA 1
ATOM 1634 C C . ILE B 1 47 ? -3.438 4.281 14.484 1 98.62 47 ILE B C 1
ATOM 1636 O O . ILE B 1 47 ? -3.844 5.426 14.703 1 98.62 47 ILE B O 1
ATOM 1640 N N . CYS B 1 48 ? -3.092 3.861 13.328 1 98.88 48 CYS B N 1
ATOM 1641 C CA . CYS B 1 48 ? -3.176 4.762 12.18 1 98.88 48 CYS B CA 1
ATOM 1642 C C . CYS B 1 48 ? -4.625 5.129 11.883 1 98.88 48 CYS B C 1
ATOM 1644 O O . CYS B 1 48 ? -4.914 6.266 11.5 1 98.88 48 CYS B O 1
ATOM 1646 N N . SER B 1 49 ? -5.516 4.164 11.984 1 98.88 49 SER B N 1
ATOM 1647 C CA . SER B 1 49 ? -6.938 4.438 11.797 1 98.88 49 SER B CA 1
ATOM 1648 C C . SER B 1 49 ? -7.441 5.453 12.82 1 98.88 49 SER B C 1
ATOM 1650 O O . SER B 1 49 ? -8.156 6.395 12.461 1 98.88 49 SER B O 1
ATOM 1652 N N . LYS B 1 50 ? -7.074 5.289 14.047 1 98.88 50 LYS B N 1
ATOM 1653 C CA . LYS B 1 50 ? -7.469 6.23 15.094 1 98.88 50 LYS B CA 1
ATOM 1654 C C . LYS B 1 50 ? -6.91 7.621 14.812 1 98.88 50 LYS B C 1
ATOM 1656 O O . LYS B 1 50 ? -7.574 8.625 15.086 1 98.88 50 LYS B O 1
ATOM 1661 N N . GLN B 1 51 ? -5.695 7.68 14.328 1 98.94 51 GLN B N 1
ATOM 1662 C CA . GLN B 1 51 ? -5.062 8.953 13.984 1 98.94 51 GLN B CA 1
ATOM 1663 C C . GLN B 1 51 ? -5.859 9.695 12.914 1 98.94 51 GLN B C 1
ATOM 1665 O O . GLN B 1 51 ? -6.121 10.891 13.047 1 98.94 51 GLN B O 1
ATOM 1670 N N . MET B 1 52 ? -6.242 8.992 11.836 1 98.94 52 MET B N 1
ATOM 1671 C CA . MET B 1 52 ? -7.016 9.617 10.766 1 98.94 52 MET B CA 1
ATOM 1672 C C . MET B 1 52 ? -8.391 10.039 11.266 1 98.94 52 MET B C 1
ATOM 1674 O O . MET B 1 52 ? -8.875 11.125 10.93 1 98.94 52 MET B O 1
ATOM 1678 N N . LEU B 1 53 ? -9 9.164 12.039 1 98.94 53 LEU B N 1
ATOM 1679 C CA . LEU B 1 53 ? -10.32 9.477 12.578 1 98.94 53 LEU B CA 1
ATOM 1680 C C . LEU B 1 53 ? -10.273 10.695 13.484 1 98.94 53 LEU B C 1
ATOM 1682 O O . LEU B 1 53 ? -11.195 11.516 13.484 1 98.94 53 LEU B O 1
ATOM 1686 N N . SER B 1 54 ? -9.227 10.773 14.273 1 98.81 54 SER B N 1
ATOM 1687 C CA . SER B 1 54 ? -9.039 11.938 15.133 1 98.81 54 SER B CA 1
ATOM 1688 C C . SER B 1 54 ? -8.992 13.227 14.312 1 98.81 54 SER B C 1
ATOM 1690 O O . SER B 1 54 ? -9.602 14.227 14.688 1 98.81 54 SER B O 1
ATOM 1692 N N . LEU B 1 55 ? -8.266 13.219 13.227 1 98.94 55 LEU B N 1
ATOM 1693 C CA . LEU B 1 55 ? -8.211 14.367 12.336 1 98.94 55 LEU B CA 1
ATOM 1694 C C . LEU B 1 55 ? -9.586 14.68 11.758 1 98.94 55 LEU B C 1
ATOM 1696 O O . LEU B 1 55 ? -10.016 15.836 11.734 1 98.94 55 LEU B O 1
ATOM 1700 N N . GLU B 1 56 ? -10.273 13.641 11.281 1 98.94 56 GLU B N 1
ATOM 1701 C CA . GLU B 1 56 ? -11.602 13.789 10.695 1 98.94 56 GLU B CA 1
ATOM 1702 C C . GLU B 1 56 ? -12.578 14.414 11.688 1 98.94 56 GLU B C 1
ATOM 1704 O O . GLU B 1 56 ? -13.328 15.328 11.336 1 98.94 56 GLU B O 1
ATOM 1709 N N . GLU B 1 57 ? -12.508 13.891 12.883 1 98.75 57 GLU B N 1
ATOM 1710 C CA . GLU B 1 57 ? -13.43 14.344 13.922 1 98.75 57 GLU B CA 1
ATOM 1711 C C . GLU B 1 57 ? -13.18 15.805 14.281 1 98.75 57 GLU B C 1
ATOM 1713 O O . GLU B 1 57 ? -14.086 16.5 14.742 1 98.75 57 GLU B O 1
ATOM 1718 N N . ASN B 1 58 ? -12 16.297 14.117 1 98.75 58 ASN B N 1
ATOM 1719 C CA . ASN B 1 58 ? -11.641 17.672 14.477 1 98.75 58 ASN B CA 1
ATOM 1720 C C . ASN B 1 58 ? -11.438 18.547 13.242 1 98.75 58 ASN B C 1
ATOM 1722 O O . ASN B 1 58 ? -10.812 19.594 13.32 1 98.75 58 ASN B O 1
ATOM 1726 N N . TYR B 1 59 ? -11.883 18.078 12.164 1 98.81 59 TYR B N 1
ATOM 1727 C CA . TYR B 1 59 ? -11.617 18.734 10.891 1 98.81 59 TYR B CA 1
ATOM 1728 C C . TYR B 1 59 ? -12.086 20.188 10.914 1 98.81 59 TYR B C 1
ATOM 1730 O O . TYR B 1 59 ? -11.344 21.078 10.516 1 98.81 59 TYR B O 1
ATOM 1738 N N . ASN B 1 60 ? -13.297 20.438 11.367 1 98.56 60 ASN B N 1
ATOM 1739 C CA . ASN B 1 60 ? -13.844 21.797 11.391 1 98.56 60 ASN B CA 1
ATOM 1740 C C . ASN B 1 60 ? -13.039 22.719 12.305 1 98.56 60 ASN B C 1
ATOM 1742 O O . ASN B 1 60 ? -12.898 23.906 12.031 1 98.56 60 ASN B O 1
ATOM 1746 N N . LYS B 1 61 ? -12.586 22.188 13.406 1 98.44 61 LYS B N 1
ATOM 1747 C CA . LYS B 1 61 ? -11.734 22.969 14.297 1 98.44 61 LYS B CA 1
ATOM 1748 C C . LYS B 1 61 ? -10.469 23.438 13.578 1 98.44 61 LYS B C 1
ATOM 1750 O O . LYS B 1 61 ? -10.039 24.578 13.75 1 98.44 61 LYS B O 1
ATOM 1755 N N . PHE B 1 62 ? -9.891 22.594 12.789 1 98.75 62 PHE B N 1
ATOM 1756 C CA . PHE B 1 62 ? -8.711 22.969 12.016 1 98.75 62 PHE B CA 1
ATOM 1757 C C . PHE B 1 62 ? -9.047 24.062 11.016 1 98.75 62 PHE B C 1
ATOM 1759 O O . PHE B 1 62 ? -8.281 25.016 10.852 1 98.75 62 PHE B O 1
ATOM 1766 N N . LEU B 1 63 ? -10.195 23.922 10.406 1 98.25 63 LEU B N 1
ATOM 1767 C CA . LEU B 1 63 ? -10.609 24.938 9.445 1 98.25 63 LEU B CA 1
ATOM 1768 C C . LEU B 1 63 ? -10.758 26.297 10.125 1 98.25 63 LEU B C 1
ATOM 1770 O O . LEU B 1 63 ? -10.352 27.328 9.57 1 98.25 63 LEU B O 1
ATOM 1774 N N . GLU B 1 64 ? -11.336 26.312 11.266 1 98.12 64 GLU B N 1
ATOM 1775 C CA . GLU B 1 64 ? -11.516 27.547 12.031 1 98.12 64 GLU B CA 1
ATOM 1776 C C . GLU B 1 64 ? -10.172 28.188 12.367 1 98.12 64 GLU B C 1
ATOM 1778 O O . GLU B 1 64 ? -10.086 29.406 12.523 1 98.12 64 GLU B O 1
ATOM 1783 N N . LEU B 1 65 ? -9.195 27.375 12.469 1 98.38 65 LEU B N 1
ATOM 1784 C CA . LEU B 1 65 ? -7.852 27.859 12.789 1 98.38 65 LEU B CA 1
ATOM 1785 C C . LEU B 1 65 ? -7.039 28.094 11.523 1 98.38 65 LEU B C 1
ATOM 1787 O O . LEU B 1 65 ? -5.809 28.125 11.562 1 98.38 65 LEU B O 1
ATOM 1791 N N . ASN B 1 66 ? -7.691 28.141 10.359 1 98.44 66 ASN B N 1
ATOM 1792 C CA . ASN B 1 66 ? -7.102 28.375 9.047 1 98.44 66 ASN B CA 1
ATOM 1793 C C . ASN B 1 66 ? -6.086 27.297 8.695 1 98.44 66 ASN B C 1
ATOM 1795 O O . ASN B 1 66 ? -5.016 27.594 8.156 1 98.44 66 ASN B O 1
ATOM 1799 N N . THR B 1 67 ? -6.367 26.031 9.062 1 98.81 67 THR B N 1
ATOM 1800 C CA . THR B 1 67 ? -5.453 24.906 8.883 1 98.81 67 THR B CA 1
ATOM 1801 C C . THR B 1 67 ? -6.125 23.781 8.109 1 98.81 67 THR B C 1
ATOM 1803 O O . THR B 1 67 ? -7.254 23.391 8.422 1 98.81 67 THR B O 1
ATOM 1806 N N . ILE B 1 68 ? -5.473 23.266 7.094 1 98.81 68 ILE B N 1
ATOM 1807 C CA . ILE B 1 68 ? -5.926 22.078 6.363 1 98.81 68 ILE B CA 1
ATOM 1808 C C . ILE B 1 68 ? -5.125 20.859 6.812 1 98.81 68 ILE B C 1
ATOM 1810 O O . ILE B 1 68 ? -3.926 20.766 6.543 1 98.81 68 ILE B O 1
ATOM 1814 N N . PRO B 1 69 ? -5.758 19.953 7.492 1 98.94 69 PRO B N 1
ATOM 1815 C CA . PRO B 1 69 ? -5.066 18.703 7.844 1 98.94 69 PRO B CA 1
ATOM 1816 C C . PRO B 1 69 ? -5.098 17.672 6.723 1 98.94 69 PRO B C 1
ATOM 1818 O O . PRO B 1 69 ? -6.102 17.547 6.016 1 98.94 69 PRO B O 1
ATOM 1821 N N . VAL B 1 70 ? -4 16.969 6.516 1 98.94 70 VAL B N 1
ATOM 1822 C CA . VAL B 1 70 ? -3.963 15.859 5.574 1 98.94 70 VAL B CA 1
ATOM 1823 C C . VAL B 1 70 ? -3.178 14.695 6.18 1 98.94 70 VAL B C 1
ATOM 1825 O O . VAL B 1 70 ? -2.209 14.906 6.91 1 98.94 70 VAL B O 1
ATOM 1828 N N . GLY B 1 71 ? -3.658 13.508 6 1 98.94 71 GLY B N 1
ATOM 1829 C CA . GLY B 1 71 ? -2.885 12.32 6.309 1 98.94 71 GLY B CA 1
ATOM 1830 C C . GLY B 1 71 ? -1.964 11.898 5.18 1 98.94 71 GLY B C 1
ATOM 1831 O O . GLY B 1 71 ? -2.299 12.055 4.004 1 98.94 71 GLY B O 1
ATOM 1832 N N . VAL B 1 72 ? -0.779 11.344 5.488 1 98.94 72 VAL B N 1
ATOM 1833 C CA . VAL B 1 72 ? 0.173 10.961 4.453 1 98.94 72 VAL B CA 1
ATOM 1834 C C . VAL B 1 72 ? 0.801 9.609 4.797 1 98.94 72 VAL B C 1
ATOM 1836 O O . VAL B 1 72 ? 1.235 9.398 5.93 1 98.94 72 VAL B O 1
ATOM 1839 N N . SER B 1 73 ? 0.857 8.719 3.92 1 98.94 73 SER B N 1
ATOM 1840 C CA . SER B 1 73 ? 1.638 7.492 4.02 1 98.94 73 SER B CA 1
ATOM 1841 C C . SER B 1 73 ? 2.01 6.957 2.641 1 98.94 73 SER B C 1
ATOM 1843 O O . SER B 1 73 ? 1.6 7.516 1.622 1 98.94 73 SER B O 1
ATOM 1845 N N . VAL B 1 74 ? 2.77 5.871 2.598 1 98.94 74 VAL B N 1
ATOM 1846 C CA . VAL B 1 74 ? 3.342 5.336 1.366 1 98.94 74 VAL B CA 1
ATOM 1847 C C . VAL B 1 74 ? 2.312 4.457 0.658 1 98.94 74 VAL B C 1
ATOM 1849 O O . VAL B 1 74 ? 2.578 3.932 -0.426 1 98.94 74 VAL B O 1
ATOM 1852 N N . ASP B 1 75 ? 1.102 4.207 1.222 1 98.94 75 ASP B N 1
ATOM 1853 C CA . ASP B 1 75 ? 0.091 3.318 0.657 1 98.94 75 ASP B CA 1
ATOM 1854 C C . ASP B 1 75 ? -0.423 3.85 -0.679 1 98.94 75 ASP B C 1
ATOM 1856 O O . ASP B 1 75 ? -0.616 5.059 -0.839 1 98.94 75 ASP B O 1
ATOM 1860 N N . PRO B 1 76 ? -0.686 2.979 -1.644 1 98.88 76 PRO B N 1
ATOM 1861 C CA . PRO B 1 76 ? -1.156 3.432 -2.955 1 98.88 76 PRO B CA 1
ATOM 1862 C C . PRO B 1 76 ? -2.586 3.967 -2.918 1 98.88 76 PRO B C 1
ATOM 1864 O O . PRO B 1 76 ? -3.338 3.66 -1.988 1 98.88 76 PRO B O 1
ATOM 1867 N N . VAL B 1 77 ? -2.979 4.676 -3.951 1 98.88 77 VAL B N 1
ATOM 1868 C CA . VAL B 1 77 ? -4.238 5.406 -4.039 1 98.88 77 VAL B CA 1
ATOM 1869 C C . VAL B 1 77 ? -5.41 4.441 -3.889 1 98.88 77 VAL B C 1
ATOM 1871 O O . VAL B 1 77 ? -6.328 4.684 -3.104 1 98.88 77 VAL B O 1
ATOM 1874 N N . PRO B 1 78 ? -5.445 3.234 -4.559 1 98.94 78 PRO B N 1
ATOM 1875 C CA . PRO B 1 78 ? -6.613 2.361 -4.418 1 98.94 78 PRO B CA 1
ATOM 1876 C C . PRO B 1 78 ? -6.816 1.874 -2.982 1 98.94 78 PRO B C 1
ATOM 1878 O O . PRO B 1 78 ? -7.953 1.795 -2.51 1 98.94 78 PRO B O 1
ATOM 1881 N N . SER B 1 79 ? -5.746 1.549 -2.344 1 98.94 79 SER B N 1
ATOM 1882 C CA . SER B 1 79 ? -5.82 1.138 -0.946 1 98.94 79 SER B CA 1
ATOM 1883 C C . SER B 1 79 ? -6.328 2.271 -0.063 1 98.94 79 SER B C 1
ATOM 1885 O O . SER B 1 79 ? -7.148 2.051 0.831 1 98.94 79 SER B O 1
ATOM 1887 N N . LYS B 1 80 ? -5.824 3.439 -0.287 1 98.94 80 LYS B N 1
ATOM 1888 C CA . LYS B 1 80 ? -6.25 4.602 0.49 1 98.94 80 LYS B CA 1
ATOM 1889 C C . LYS B 1 80 ? -7.727 4.906 0.26 1 98.94 80 LYS B C 1
ATOM 1891 O O . LYS B 1 80 ? -8.438 5.309 1.186 1 98.94 80 LYS B O 1
ATOM 1896 N N . LYS B 1 81 ? -8.148 4.809 -0.997 1 98.94 81 LYS B N 1
ATOM 1897 C CA . LYS B 1 81 ? -9.562 5.016 -1.292 1 98.94 81 LYS B CA 1
ATOM 1898 C C . LYS B 1 81 ? -10.438 4.047 -0.5 1 98.94 81 LYS B C 1
ATOM 1900 O O . LYS B 1 81 ? -11.398 4.461 0.151 1 98.94 81 LYS B O 1
ATOM 1905 N N . ALA B 1 82 ? -10.109 2.783 -0.549 1 98.94 82 ALA B N 1
ATOM 1906 C CA . ALA B 1 82 ? -10.859 1.769 0.19 1 98.94 82 ALA B CA 1
ATOM 1907 C C . ALA B 1 82 ? -10.828 2.049 1.689 1 98.94 82 ALA B C 1
ATOM 1909 O O . ALA B 1 82 ? -11.836 1.888 2.379 1 98.94 82 ALA B O 1
ATOM 1910 N N . TRP B 1 83 ? -9.641 2.434 2.205 1 98.94 83 TRP B N 1
ATOM 1911 C CA . TRP B 1 83 ? -9.461 2.713 3.627 1 98.94 83 TRP B CA 1
ATOM 1912 C C . TRP B 1 83 ? -10.312 3.906 4.059 1 98.94 83 TRP B C 1
ATOM 1914 O O . TRP B 1 83 ? -10.984 3.855 5.09 1 98.94 83 TRP B O 1
ATOM 1924 N N . ALA B 1 84 ? -10.281 4.977 3.244 1 98.94 84 ALA B N 1
ATOM 1925 C CA . ALA B 1 84 ? -11.086 6.164 3.529 1 98.94 84 ALA B CA 1
ATOM 1926 C C . ALA B 1 84 ? -12.57 5.82 3.578 1 98.94 84 ALA B C 1
ATOM 1928 O O . ALA B 1 84 ? -13.297 6.316 4.441 1 98.94 84 ALA B O 1
ATOM 1929 N N . GLU B 1 85 ? -13 4.98 2.629 1 98.88 85 GLU B N 1
ATOM 1930 C CA . GLU B 1 85 ? -14.391 4.531 2.617 1 98.88 85 GLU B CA 1
ATOM 1931 C C . GLU B 1 85 ? -14.719 3.715 3.865 1 98.88 85 GLU B C 1
ATOM 1933 O O . GLU B 1 85 ? -15.773 3.896 4.473 1 98.88 85 GLU B O 1
ATOM 1938 N N . ASN B 1 86 ? -13.789 2.842 4.191 1 98.88 86 ASN B N 1
ATOM 1939 C CA . ASN B 1 86 ? -13.977 2.008 5.371 1 98.88 86 ASN B CA 1
ATOM 1940 C C . ASN B 1 86 ? -14.086 2.85 6.641 1 98.88 86 ASN B C 1
ATOM 1942 O O . ASN B 1 86 ? -14.875 2.535 7.531 1 98.88 86 ASN B O 1
ATOM 1946 N N . LEU B 1 87 ? -13.305 3.896 6.77 1 98.88 87 LEU B N 1
ATOM 1947 C CA . LEU B 1 87 ? -13.297 4.777 7.93 1 98.88 87 LEU B CA 1
ATOM 1948 C C . LEU B 1 87 ? -14.391 5.832 7.824 1 98.88 87 LEU B C 1
ATOM 1950 O O . LEU B 1 87 ? -14.602 6.609 8.758 1 98.88 87 LEU B O 1
ATOM 1954 N N . GLN B 1 88 ? -15.055 5.922 6.641 1 98.75 88 GLN B N 1
ATOM 1955 C CA . GLN B 1 88 ? -16.109 6.891 6.367 1 98.75 88 GLN B CA 1
ATOM 1956 C C . GLN B 1 88 ? -15.594 8.32 6.512 1 98.75 88 GLN B C 1
ATOM 1958 O O . GLN B 1 88 ? -16.234 9.156 7.148 1 98.75 88 GLN B O 1
ATOM 1963 N N . LEU B 1 89 ? -14.422 8.508 6.004 1 98.88 89 LEU B N 1
ATOM 1964 C CA . LEU B 1 89 ? -13.883 9.859 5.973 1 98.88 89 LEU B CA 1
ATOM 1965 C C . LEU B 1 89 ? -14.68 10.742 5.008 1 98.88 89 LEU B C 1
ATOM 1967 O O . LEU B 1 89 ? -14.867 10.375 3.846 1 98.88 89 LEU B O 1
ATOM 1971 N N . LYS B 1 90 ? -15.07 11.844 5.457 1 98.44 90 LYS B N 1
ATOM 1972 C CA . LYS B 1 90 ? -15.906 12.727 4.645 1 98.44 90 LYS B CA 1
ATOM 1973 C C . LYS B 1 90 ? -15.117 13.945 4.164 1 98.44 90 LYS B C 1
ATOM 1975 O O . LYS B 1 90 ? -15.367 14.461 3.072 1 98.44 90 LYS B O 1
ATOM 1980 N N . ASN B 1 91 ? -14.195 14.398 4.926 1 98.69 91 ASN B N 1
ATOM 1981 C CA . ASN B 1 91 ? -13.508 15.656 4.645 1 98.69 91 ASN B CA 1
ATOM 1982 C C . ASN B 1 91 ? -12 15.461 4.5 1 98.69 91 ASN B C 1
ATOM 1984 O O . ASN B 1 91 ? -11.375 16.031 3.605 1 98.69 91 ASN B O 1
ATOM 1988 N N . LEU B 1 92 ? -11.445 14.602 5.324 1 98.94 92 LEU B N 1
ATOM 1989 C CA . LEU B 1 92 ? -10 14.461 5.422 1 98.94 92 LEU B CA 1
ATOM 1990 C C . LEU B 1 92 ? -9.422 13.852 4.145 1 98.94 92 LEU B C 1
ATOM 1992 O O . LEU B 1 92 ? -9.867 12.789 3.705 1 98.94 92 LEU B O 1
ATOM 1996 N N . LYS B 1 93 ? -8.484 14.555 3.549 1 98.88 93 LYS B N 1
ATOM 1997 C CA . LYS B 1 93 ? -7.688 13.977 2.467 1 98.88 93 LYS B CA 1
ATOM 1998 C C . LYS B 1 93 ? -6.535 13.141 3.016 1 98.88 93 LYS B C 1
ATOM 2000 O O . LYS B 1 93 ? -5.848 13.562 3.947 1 98.88 93 LYS B O 1
ATOM 2005 N N . ILE B 1 94 ? -6.371 11.977 2.492 1 98.94 94 ILE B N 1
ATOM 2006 C CA . ILE B 1 94 ? -5.223 11.141 2.836 1 98.94 94 ILE B CA 1
ATOM 2007 C C . ILE B 1 94 ? -4.375 10.891 1.591 1 98.94 94 ILE B C 1
ATOM 2009 O O . ILE B 1 94 ? -4.848 10.281 0.625 1 98.94 94 ILE B O 1
ATOM 2013 N N . LEU B 1 95 ? -3.146 11.375 1.605 1 98.94 95 LEU B N 1
ATOM 2014 C CA . LEU B 1 95 ? -2.256 11.492 0.455 1 98.94 95 LEU B CA 1
ATOM 2015 C C . LEU B 1 95 ? -1.398 10.234 0.307 1 98.94 95 LEU B C 1
ATOM 2017 O O . LEU B 1 95 ? -0.945 9.664 1.304 1 98.94 95 LEU B O 1
ATOM 2021 N N . SER B 1 96 ? -1.159 9.906 -0.935 1 98.94 96 SER B N 1
ATOM 2022 C CA . SER B 1 96 ? -0.396 8.719 -1.286 1 98.94 96 SER B CA 1
ATOM 2023 C C . SER B 1 96 ? 1.039 9.07 -1.66 1 98.94 96 SER B C 1
ATOM 2025 O O . SER B 1 96 ? 1.295 9.578 -2.756 1 98.94 96 SER B O 1
ATOM 2027 N N . ASP B 1 97 ? 1.949 8.773 -0.807 1 98.94 97 ASP B N 1
ATOM 2028 C CA . ASP B 1 97 ? 3.383 8.93 -1.037 1 98.94 97 ASP B CA 1
ATOM 2029 C C . ASP B 1 97 ? 3.986 7.645 -1.606 1 98.94 97 ASP B C 1
ATOM 2031 O O . ASP B 1 97 ? 5.031 7.184 -1.1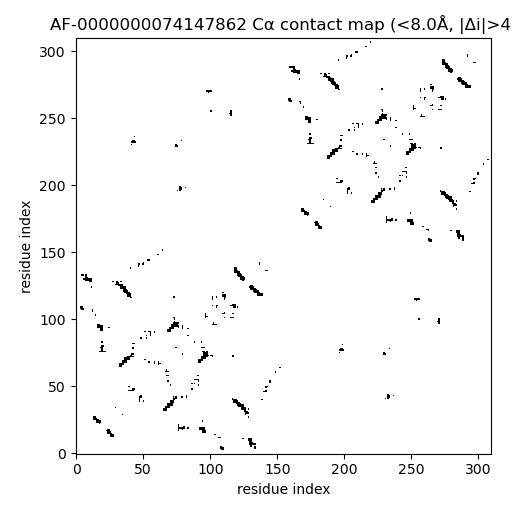44 1 98.94 97 ASP B O 1
ATOM 2035 N N . PHE B 1 98 ? 3.361 7.066 -2.531 1 98.94 98 PHE B N 1
ATOM 2036 C CA . PHE B 1 98 ? 3.582 5.703 -2.998 1 98.94 98 PHE B CA 1
ATOM 2037 C C . PHE B 1 98 ? 4.797 5.633 -3.914 1 98.94 98 PHE B C 1
ATOM 2039 O O . PHE B 1 98 ? 5.699 4.824 -3.697 1 98.94 98 PHE B O 1
ATOM 2046 N N . TRP B 1 99 ? 4.883 6.57 -4.98 1 98.75 99 TRP B N 1
ATOM 2047 C CA . TRP B 1 99 ? 5.953 6.434 -5.965 1 98.75 99 TRP B CA 1
ATOM 2048 C C . TRP B 1 99 ? 6.469 7.801 -6.406 1 98.75 99 TRP B C 1
ATOM 2050 O O . TRP B 1 99 ? 5.684 8.672 -6.785 1 98.75 99 TRP B O 1
ATOM 2060 N N . PRO B 1 100 ? 7.727 8.023 -6.613 1 98.44 100 PRO B N 1
ATOM 2061 C CA . PRO B 1 100 ? 8.766 7.168 -6.031 1 98.44 100 PRO B CA 1
ATOM 2062 C C . PRO B 1 100 ? 8.531 6.887 -4.547 1 98.44 100 PRO B C 1
ATOM 2064 O O . PRO B 1 100 ? 8.086 7.77 -3.811 1 98.44 100 PRO B O 1
ATOM 2067 N N . HIS B 1 101 ? 8.82 5.66 -4.062 1 98.81 101 HIS B N 1
ATOM 2068 C CA . HIS B 1 101 ? 8.398 5.156 -2.762 1 98.81 101 HIS B CA 1
ATOM 2069 C C . HIS B 1 101 ? 8.891 6.055 -1.634 1 98.81 101 HIS B C 1
ATOM 2071 O O . HIS B 1 101 ? 10.094 6.16 -1.395 1 98.81 101 HIS B O 1
ATOM 2077 N N . GLY B 1 102 ? 7.965 6.672 -0.915 1 98.81 102 GLY B N 1
ATOM 2078 C CA . GLY B 1 102 ? 8.297 7.465 0.26 1 98.81 102 GLY B CA 1
ATOM 2079 C C . GLY B 1 102 ? 9.039 8.742 -0.072 1 98.81 102 GLY B C 1
ATOM 2080 O O . GLY B 1 102 ? 9.812 9.25 0.747 1 98.81 102 GLY B O 1
ATOM 2081 N N . LYS B 1 103 ? 8.891 9.242 -1.278 1 98.81 103 LYS B N 1
ATOM 2082 C CA . LYS B 1 103 ? 9.625 10.422 -1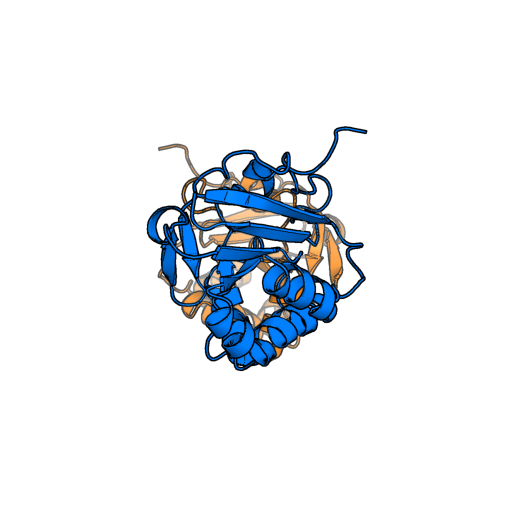.717 1 98.81 103 LYS B CA 1
ATOM 2083 C C . LYS B 1 103 ? 9.391 11.602 -0.774 1 98.81 103 LYS B C 1
ATOM 2085 O O . LYS B 1 103 ? 10.336 12.289 -0.381 1 98.81 103 LYS B O 1
ATOM 2090 N N . VAL B 1 104 ? 8.172 11.914 -0.396 1 98.94 104 VAL B N 1
ATOM 2091 C CA . VAL B 1 104 ? 7.844 13.055 0.454 1 98.94 104 VAL B CA 1
ATOM 2092 C C . VAL B 1 104 ? 8.367 12.812 1.869 1 98.94 104 VAL B C 1
ATOM 2094 O O . VAL B 1 104 ? 8.938 13.711 2.49 1 98.94 104 VAL B O 1
ATOM 2097 N N . ALA B 1 105 ? 8.148 11.578 2.383 1 98.88 105 ALA B N 1
ATOM 2098 C CA . ALA B 1 105 ? 8.711 11.234 3.688 1 98.88 105 ALA B CA 1
ATOM 2099 C C . ALA B 1 105 ? 10.219 11.453 3.713 1 98.88 105 ALA B C 1
ATOM 2101 O O . ALA B 1 105 ? 10.773 11.906 4.715 1 98.88 105 ALA B O 1
ATOM 2102 N N . LYS B 1 106 ? 10.906 11.086 2.635 1 98.81 106 LYS B N 1
ATOM 2103 C CA . LYS B 1 106 ? 12.344 11.289 2.523 1 98.81 106 LYS B CA 1
ATOM 2104 C C . LYS B 1 106 ? 12.695 12.773 2.465 1 98.81 106 LYS B C 1
ATOM 2106 O O . LYS B 1 106 ? 13.672 13.211 3.078 1 98.81 106 LYS B O 1
ATOM 2111 N N . LEU B 1 107 ? 11.938 13.555 1.695 1 98.69 107 LEU B N 1
ATOM 2112 C CA . LEU B 1 107 ? 12.133 14.992 1.603 1 98.69 107 LEU B CA 1
ATOM 2113 C C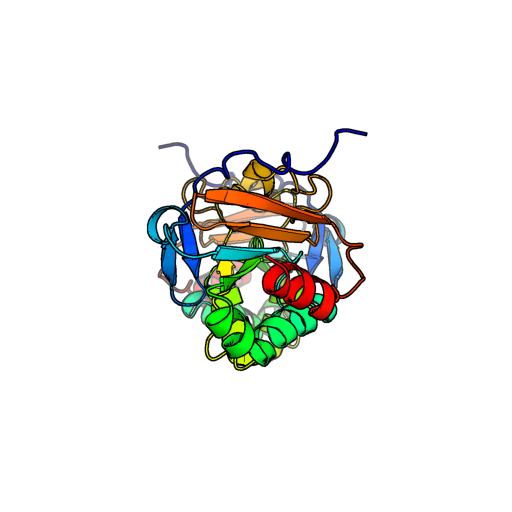 . LEU B 1 107 ? 12.094 15.641 2.984 1 98.69 107 LEU B C 1
ATOM 2115 O O . LEU B 1 107 ? 12.836 16.594 3.252 1 98.69 107 LEU B O 1
ATOM 2119 N N . PHE B 1 108 ? 11.219 15.125 3.852 1 98.81 108 PHE B N 1
ATOM 2120 C CA . PHE B 1 108 ? 11.047 15.695 5.184 1 98.81 108 PHE B CA 1
ATOM 2121 C C . PHE B 1 108 ? 11.938 14.977 6.195 1 98.81 108 PHE B C 1
ATOM 2123 O O . PHE B 1 108 ? 11.805 15.195 7.402 1 98.81 108 PHE B O 1
ATOM 2130 N N . ASN B 1 109 ? 12.75 14.078 5.719 1 98.62 109 ASN B N 1
ATOM 2131 C CA . ASN B 1 109 ? 13.75 13.367 6.516 1 98.62 109 ASN B CA 1
ATOM 2132 C C . ASN B 1 109 ? 13.102 12.562 7.641 1 98.62 109 ASN B C 1
ATOM 2134 O O . ASN B 1 109 ? 13.57 12.586 8.773 1 98.62 109 ASN B O 1
ATOM 2138 N N . ILE B 1 110 ? 12.016 11.828 7.363 1 98.75 110 ILE B N 1
ATOM 2139 C CA . ILE B 1 110 ? 11.352 11.031 8.398 1 98.75 110 ILE B CA 1
ATOM 2140 C C . ILE B 1 110 ? 11.109 9.617 7.875 1 98.75 110 ILE B C 1
ATOM 2142 O O . ILE B 1 110 ? 10.352 8.852 8.477 1 98.75 110 ILE B O 1
ATOM 2146 N N . PHE B 1 111 ? 11.672 9.273 6.762 1 98.81 111 PHE B N 1
ATOM 2147 C CA . PHE B 1 111 ? 11.508 7.941 6.191 1 98.81 111 PHE B CA 1
ATOM 2148 C C . PHE B 1 111 ? 12.328 6.918 6.969 1 98.81 111 PHE B C 1
ATOM 2150 O O . PHE B 1 111 ? 13.516 7.141 7.238 1 98.81 111 PHE B O 1
ATOM 2157 N N . ARG B 1 112 ? 11.719 5.848 7.336 1 98.56 112 ARG B N 1
ATOM 2158 C CA . ARG B 1 112 ? 12.391 4.727 7.996 1 98.56 112 ARG B CA 1
ATOM 2159 C C . ARG B 1 112 ? 12.883 3.707 6.977 1 98.56 112 ARG B C 1
ATOM 2161 O O . ARG B 1 112 ? 12.133 2.812 6.574 1 98.56 112 ARG B O 1
ATOM 2168 N N . GLU B 1 113 ? 14.141 3.729 6.691 1 97.75 113 GLU B N 1
ATOM 2169 C CA . GLU B 1 113 ? 14.742 2.902 5.648 1 97.75 113 GLU B CA 1
ATOM 2170 C C . GLU B 1 113 ? 14.633 1.418 5.988 1 97.75 113 GLU B C 1
ATOM 2172 O O . GLU B 1 113 ? 14.57 0.573 5.094 1 97.75 113 GLU B O 1
ATOM 2177 N N . GLU B 1 114 ? 14.562 1.157 7.227 1 97.56 114 GLU B N 1
ATOM 2178 C CA . GLU B 1 114 ? 14.516 -0.245 7.629 1 97.56 114 GLU B CA 1
ATOM 2179 C C . GLU B 1 114 ? 13.117 -0.824 7.461 1 97.56 114 GLU B C 1
ATOM 2181 O O . GLU B 1 114 ? 12.953 -2.031 7.27 1 97.56 114 GLU B O 1
ATOM 2186 N N . ASP B 1 115 ? 12.117 0.042 7.484 1 98.19 115 ASP B N 1
ATOM 2187 C CA . ASP B 1 115 ? 10.742 -0.44 7.562 1 98.19 115 ASP B CA 1
ATOM 2188 C C . ASP B 1 115 ? 10 -0.194 6.254 1 98.19 115 ASP B C 1
ATOM 2190 O O . ASP B 1 115 ? 8.992 -0.848 5.969 1 98.19 115 ASP B O 1
ATOM 2194 N N . GLY B 1 116 ? 10.469 0.769 5.484 1 98.69 116 GLY B N 1
ATOM 2195 C CA . GLY B 1 116 ? 9.836 1.06 4.211 1 98.69 116 GLY B CA 1
ATOM 2196 C C . GLY B 1 116 ? 8.641 1.983 4.332 1 98.69 116 GLY B C 1
ATOM 2197 O O . GLY B 1 116 ? 7.766 1.998 3.463 1 98.69 116 GLY B O 1
ATOM 2198 N N . PHE B 1 117 ? 8.477 2.678 5.426 1 98.81 117 PHE B N 1
ATOM 2199 C CA . PHE B 1 117 ? 7.441 3.682 5.621 1 98.81 117 PHE B CA 1
ATOM 2200 C C . PHE B 1 117 ? 7.945 4.812 6.512 1 98.81 117 PHE B C 1
ATOM 2202 O O . PHE B 1 117 ? 9.07 4.7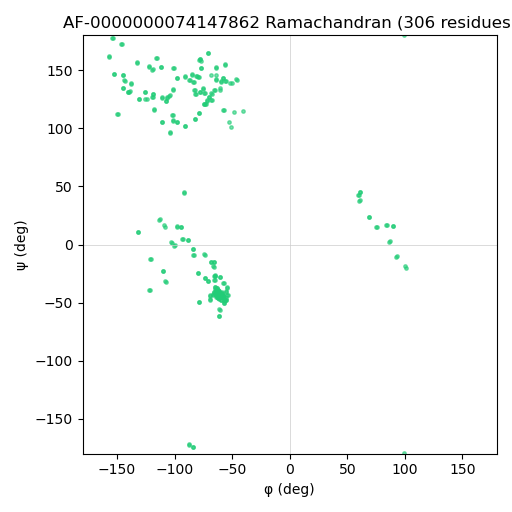66 7.004 1 98.81 117 PHE B O 1
ATOM 2209 N N . SER B 1 118 ? 7.199 5.867 6.668 1 98.75 118 SER B N 1
ATOM 2210 C CA . SER B 1 118 ? 7.613 7.035 7.434 1 98.75 118 SER B CA 1
ATOM 2211 C C . SER B 1 118 ? 7.473 6.793 8.93 1 98.75 118 SER B C 1
ATOM 2213 O O . SER B 1 118 ? 6.691 5.938 9.359 1 98.75 118 SER B O 1
ATOM 2215 N N . GLU B 1 119 ? 8.211 7.602 9.688 1 98.62 119 GLU B N 1
ATOM 2216 C CA . GLU B 1 119 ? 7.871 7.824 11.094 1 98.62 119 GLU B CA 1
ATOM 2217 C C . GLU B 1 119 ? 6.441 8.336 11.242 1 98.62 119 GLU B C 1
ATOM 2219 O O . GLU B 1 119 ? 5.844 8.82 10.281 1 98.62 119 GLU B O 1
ATOM 2224 N N . ARG B 1 120 ? 5.875 8.07 12.438 1 98.81 120 ARG B N 1
ATOM 2225 C CA . ARG B 1 120 ? 4.68 8.82 12.805 1 98.81 120 ARG B CA 1
ATOM 2226 C C . ARG B 1 120 ? 5.031 10.25 13.195 1 98.81 120 ARG B C 1
ATOM 2228 O O . ARG B 1 120 ? 5.836 10.477 14.102 1 98.81 120 ARG B O 1
ATOM 2235 N N . ALA B 1 121 ? 4.492 11.242 12.508 1 98.81 121 ALA B N 1
ATOM 2236 C CA . ALA B 1 121 ? 4.906 12.617 12.742 1 98.81 121 ALA B CA 1
ATOM 2237 C C . ALA B 1 121 ? 3.783 13.594 12.398 1 98.81 121 ALA B C 1
ATOM 2239 O O . ALA B 1 121 ? 2.945 13.305 11.539 1 98.81 121 ALA B O 1
ATOM 2240 N N . ASN B 1 122 ? 3.682 14.641 13.07 1 98.88 122 ASN B N 1
ATOM 2241 C CA . ASN B 1 122 ? 2.895 15.812 12.703 1 98.88 122 ASN B CA 1
ATOM 2242 C C . ASN B 1 122 ? 3.787 17 12.367 1 98.88 122 ASN B C 1
ATOM 2244 O O . ASN B 1 122 ? 4.699 17.344 13.133 1 98.88 122 ASN B O 1
ATOM 2248 N N . ILE B 1 123 ? 3.611 17.609 11.227 1 98.88 123 ILE B N 1
ATOM 2249 C CA . ILE B 1 123 ? 4.348 18.766 10.742 1 98.88 123 ILE B CA 1
ATOM 2250 C C . ILE B 1 123 ? 3.369 19.875 10.375 1 98.88 123 ILE B C 1
ATOM 2252 O O . ILE B 1 123 ? 2.418 19.656 9.625 1 98.88 123 ILE B O 1
ATOM 2256 N N . ILE B 1 124 ? 3.533 21.047 10.922 1 98.88 124 ILE B N 1
ATOM 2257 C CA . ILE B 1 124 ? 2.697 22.188 10.57 1 98.88 124 ILE B CA 1
ATOM 2258 C C . ILE B 1 124 ? 3.5 23.172 9.727 1 98.88 124 ILE B C 1
ATOM 2260 O O . ILE B 1 124 ? 4.602 23.578 10.109 1 98.88 124 ILE B O 1
ATOM 2264 N N . ILE B 1 125 ? 3.008 23.453 8.617 1 98.81 125 ILE B N 1
ATOM 2265 C CA . ILE B 1 125 ? 3.541 24.469 7.707 1 98.81 125 ILE B CA 1
ATOM 2266 C C . ILE B 1 125 ? 2.666 25.719 7.75 1 98.81 125 ILE B C 1
ATOM 2268 O O . ILE B 1 125 ? 1.443 25.625 7.613 1 98.81 125 ILE B O 1
ATOM 2272 N N . ASP B 1 126 ? 3.236 26.859 7.953 1 98.44 126 ASP B N 1
ATOM 2273 C CA . ASP B 1 126 ? 2.441 28.078 8.141 1 98.44 126 ASP B CA 1
ATOM 2274 C C . ASP B 1 126 ? 2.051 28.688 6.793 1 98.44 126 ASP B C 1
ATOM 2276 O O . ASP B 1 126 ? 2.268 28.078 5.742 1 98.44 126 ASP B O 1
ATOM 2280 N N . GLU B 1 127 ? 1.433 29.844 6.797 1 98.31 127 GLU B N 1
ATOM 2281 C CA . GLU B 1 127 ? 0.849 30.516 5.633 1 98.31 127 GLU B CA 1
ATOM 2282 C C . GLU B 1 127 ? 1.928 30.938 4.641 1 98.31 127 GLU B C 1
ATOM 2284 O O . GLU B 1 127 ? 1.64 31.172 3.465 1 98.31 127 GLU B O 1
ATOM 2289 N N . GLU B 1 128 ? 3.145 31.016 5.09 1 97.69 128 GLU B N 1
ATOM 2290 C CA . GLU B 1 128 ? 4.262 31.422 4.246 1 97.69 128 GLU B CA 1
ATOM 2291 C C . GLU B 1 128 ? 5.062 30.219 3.758 1 97.69 128 GLU B C 1
ATOM 2293 O O . GLU B 1 128 ? 6.074 30.391 3.07 1 97.69 128 GLU B O 1
ATOM 2298 N N . GLY B 1 129 ? 4.668 29.031 4.156 1 98.06 129 GLY B N 1
ATOM 2299 C CA . GLY B 1 129 ? 5.328 27.812 3.699 1 98.06 129 GLY B CA 1
ATOM 2300 C C . GLY B 1 129 ? 6.48 27.391 4.59 1 98.06 129 GLY B C 1
ATOM 2301 O O . GLY B 1 129 ? 7.32 26.578 4.184 1 98.06 129 GLY B O 1
ATOM 2302 N N . LYS B 1 130 ? 6.504 27.953 5.758 1 98.25 130 LYS B N 1
ATOM 2303 C CA . LYS B 1 130 ? 7.578 27.609 6.688 1 98.25 130 LYS B CA 1
ATOM 2304 C C . LYS B 1 130 ? 7.121 26.562 7.691 1 98.25 130 LYS B C 1
ATOM 2306 O O . LYS B 1 130 ? 5.977 26.578 8.148 1 98.25 130 LYS B O 1
ATOM 2311 N N . ILE B 1 131 ? 8.031 25.688 8.023 1 98.75 131 ILE B N 1
ATOM 2312 C CA . ILE B 1 131 ? 7.758 24.703 9.062 1 98.75 131 ILE B CA 1
ATOM 2313 C C . ILE B 1 131 ? 7.738 25.375 10.43 1 98.75 131 ILE B C 1
ATOM 2315 O O . ILE B 1 131 ? 8.719 26 10.828 1 98.75 131 ILE B O 1
ATOM 2319 N N . VAL B 1 132 ? 6.672 25.25 11.148 1 98.56 132 VAL B N 1
ATOM 2320 C CA . VAL B 1 132 ? 6.566 25.938 12.43 1 98.56 132 VAL B CA 1
ATOM 2321 C C . VAL B 1 132 ? 6.367 24.938 13.555 1 98.56 132 VAL B C 1
ATOM 2323 O O . VAL B 1 132 ? 6.453 25.281 14.734 1 98.56 132 VAL B O 1
ATOM 2326 N N . PHE B 1 133 ? 6.086 23.766 13.273 1 98.56 133 PHE B N 1
ATOM 2327 C CA . PHE B 1 133 ? 5.941 22.656 14.211 1 98.56 133 PHE B CA 1
ATOM 2328 C C . PHE B 1 133 ? 6.434 21.359 13.594 1 98.56 133 PHE B C 1
ATOM 2330 O O . PHE B 1 133 ? 6.176 21.078 12.414 1 98.56 133 PHE B O 1
ATOM 2337 N N . PHE B 1 134 ? 7.164 20.594 14.258 1 98.62 134 PHE B N 1
ATOM 2338 C CA . PHE B 1 134 ? 7.707 19.328 13.805 1 98.62 134 PHE B CA 1
ATOM 2339 C C . PHE B 1 134 ? 7.883 18.359 14.977 1 98.62 134 PHE B C 1
ATOM 2341 O O . PHE B 1 134 ? 8.719 18.594 15.852 1 98.62 134 PHE B O 1
ATOM 2348 N N . LYS B 1 135 ? 7.109 17.297 14.992 1 98.5 135 LYS B N 1
ATOM 2349 C CA . LYS B 1 135 ? 7.215 16.328 16.094 1 98.5 135 LYS B CA 1
ATOM 2350 C C . LYS B 1 135 ? 7.086 14.898 15.578 1 98.5 135 LYS B C 1
ATOM 2352 O O . LYS B 1 135 ? 6.176 14.586 14.805 1 98.5 135 LYS B O 1
ATOM 2357 N N . ILE B 1 136 ? 7.984 14.062 15.984 1 98.5 136 ILE B N 1
ATOM 2358 C CA . ILE B 1 136 ? 7.957 12.625 15.719 1 98.5 136 ILE B CA 1
ATOM 2359 C C . ILE B 1 136 ? 7.461 11.883 16.953 1 98.5 136 ILE B C 1
ATOM 2361 O O . ILE B 1 136 ? 7.871 12.195 18.078 1 98.5 136 ILE B O 1
ATOM 2365 N N . TYR B 1 137 ? 6.57 10.984 16.734 1 98.38 137 TYR B N 1
ATOM 2366 C CA . TYR B 1 137 ? 5.969 10.203 17.812 1 98.38 137 TYR B CA 1
ATOM 2367 C C . TYR B 1 137 ? 6.406 8.75 17.734 1 98.38 137 TYR B C 1
ATOM 2369 O O . TYR B 1 137 ? 6.758 8.25 16.656 1 98.38 137 TYR B O 1
ATOM 2377 N N . PRO B 1 138 ? 6.398 8.102 18.953 1 97.75 138 PRO B N 1
ATOM 2378 C CA . PRO B 1 138 ? 6.559 6.645 18.859 1 97.75 138 PRO B CA 1
ATOM 2379 C C . PRO B 1 138 ? 5.516 5.992 17.953 1 97.75 138 PRO B C 1
ATOM 2381 O O . PRO B 1 138 ? 4.34 6.375 17.984 1 97.75 138 PRO B O 1
ATOM 2384 N N . ILE B 1 139 ? 5.926 5 17.172 1 97.06 139 ILE B N 1
ATOM 2385 C CA . ILE B 1 139 ? 5.109 4.383 16.125 1 97.06 139 ILE B CA 1
ATOM 2386 C C . ILE B 1 139 ? 3.826 3.83 16.734 1 97.06 139 ILE B C 1
ATOM 2388 O O . ILE B 1 139 ? 2.766 3.863 16.109 1 97.06 139 ILE B O 1
ATOM 2392 N N . ARG B 1 140 ? 3.848 3.348 17.969 1 96.31 140 ARG B N 1
ATOM 2393 C CA . ARG B 1 140 ? 2.715 2.678 18.594 1 96.31 140 ARG B CA 1
ATOM 2394 C C . ARG B 1 140 ? 1.935 3.643 19.484 1 96.31 140 ARG B C 1
ATOM 2396 O O . ARG B 1 140 ? 1.083 3.223 20.266 1 96.31 140 ARG B O 1
ATOM 2403 N N . GLU B 1 141 ? 2.176 4.914 19.297 1 97.44 141 GLU B N 1
ATOM 2404 C CA . GLU B 1 141 ? 1.482 5.906 20.109 1 97.44 141 GLU B CA 1
ATOM 2405 C C . GLU B 1 141 ? 0.642 6.84 19.25 1 97.44 141 GLU B C 1
ATOM 2407 O O . GLU B 1 141 ? 1.124 7.363 18.25 1 97.44 141 GLU B O 1
ATOM 2412 N N . LEU B 1 142 ? -0.6 6.93 19.719 1 98.25 142 LEU B N 1
ATOM 2413 C CA . LEU B 1 142 ? -1.491 7.871 19.047 1 98.25 142 LEU B CA 1
ATOM 2414 C C . LEU B 1 142 ? -1.134 9.312 19.406 1 98.25 142 LEU B C 1
ATOM 2416 O O . LEU B 1 142 ? -1.109 9.672 20.578 1 98.25 142 LEU B O 1
ATOM 2420 N N . PRO B 1 143 ? -0.803 10.164 18.422 1 98.25 143 PRO B N 1
ATOM 2421 C CA . PRO B 1 143 ? -0.534 11.562 18.734 1 98.25 143 PRO B CA 1
ATOM 2422 C C . PRO B 1 143 ? -1.714 12.258 19.422 1 98.25 143 PRO B C 1
ATOM 2424 O O . PRO B 1 143 ? -2.867 12.008 19.062 1 98.25 143 PRO B O 1
ATOM 2427 N N . ASP B 1 144 ? -1.42 13.094 20.312 1 97.88 144 ASP B N 1
ATOM 2428 C CA . ASP B 1 144 ? -2.451 13.883 20.984 1 97.88 144 ASP B CA 1
ATOM 2429 C C . ASP B 1 144 ? -2.904 15.047 20.109 1 97.88 144 ASP B C 1
ATOM 2431 O O . ASP B 1 144 ? -2.176 16.031 19.953 1 97.88 144 ASP B O 1
ATOM 2435 N N . ILE B 1 145 ? -4.148 14.953 19.688 1 98.31 145 ILE B N 1
ATOM 2436 C CA . ILE B 1 145 ? -4.672 15.969 18.766 1 98.31 145 ILE B CA 1
ATOM 2437 C C . ILE B 1 145 ? -4.73 17.312 19.469 1 98.31 145 ILE B C 1
ATOM 2439 O O . ILE B 1 145 ? -4.598 18.359 18.828 1 98.31 145 ILE B O 1
ATOM 2443 N N . ASN B 1 146 ? -4.938 17.312 20.75 1 97.94 146 ASN B N 1
ATOM 2444 C CA . ASN B 1 146 ? -5.043 18.547 21.5 1 97.94 146 ASN B CA 1
ATOM 2445 C C . ASN B 1 146 ? -3.732 19.328 21.484 1 97.94 146 ASN B C 1
ATOM 2447 O O . ASN B 1 146 ? -3.736 20.562 21.516 1 97.94 146 ASN B O 1
ATOM 2451 N N . GLU B 1 147 ? -2.656 18.641 21.531 1 97.88 147 GLU B N 1
ATOM 2452 C CA . GLU B 1 147 ? -1.356 19.297 21.422 1 97.88 147 GLU B CA 1
ATOM 2453 C C . GLU B 1 147 ? -1.283 20.156 20.172 1 97.88 147 GLU B C 1
ATOM 2455 O O . GLU B 1 147 ? -0.774 21.281 20.219 1 97.88 147 GLU B O 1
ATOM 2460 N N . ILE B 1 148 ? -1.758 19.641 19.078 1 98.25 148 ILE B N 1
ATOM 2461 C CA . ILE B 1 148 ? -1.734 20.312 17.781 1 98.25 148 ILE B CA 1
ATOM 2462 C C . ILE B 1 148 ? -2.695 21.5 17.812 1 98.25 148 ILE B C 1
ATOM 2464 O O . ILE B 1 148 ? -2.34 22.609 17.391 1 98.25 148 ILE B O 1
ATOM 2468 N N . ILE B 1 149 ? -3.92 21.266 18.297 1 98.25 149 ILE B N 1
ATOM 2469 C CA . ILE B 1 149 ? -4.945 22.312 18.344 1 98.25 149 ILE B CA 1
ATOM 2470 C C . ILE B 1 149 ? -4.48 23.453 19.234 1 98.25 149 ILE B C 1
ATOM 2472 O O . ILE B 1 149 ? -4.625 24.625 18.875 1 98.25 149 ILE B O 1
ATOM 2476 N N . GLU B 1 150 ? -3.9 23.109 20.359 1 97.94 150 GLU B N 1
ATOM 2477 C CA . GLU B 1 150 ? -3.391 24.125 21.266 1 97.94 150 GLU B CA 1
ATOM 2478 C C . GLU B 1 150 ? -2.279 24.953 20.609 1 97.94 150 GLU B C 1
ATOM 2480 O O . GLU B 1 150 ? -2.242 26.172 20.734 1 97.94 150 GLU B O 1
ATOM 2485 N N . PHE B 1 151 ? -1.399 24.297 19.969 1 98.31 151 PHE B N 1
ATOM 2486 C CA . PHE B 1 151 ? -0.323 24.984 19.266 1 98.31 151 PHE B CA 1
ATOM 2487 C C . PHE B 1 151 ? -0.886 25.984 18.25 1 98.31 151 PHE B C 1
ATOM 2489 O O . PHE B 1 151 ? -0.443 27.141 18.203 1 98.31 151 PHE B O 1
ATOM 2496 N N . LEU B 1 152 ? -1.867 25.547 17.5 1 98.12 152 LEU B N 1
ATOM 2497 C CA . LEU B 1 152 ? -2.439 26.359 16.438 1 98.12 152 LEU B CA 1
ATOM 2498 C C . LEU B 1 152 ? -3.26 27.516 17 1 98.12 152 LEU B C 1
ATOM 2500 O O . LEU B 1 152 ? -3.355 28.578 16.391 1 98.12 152 LEU B O 1
ATOM 2504 N N . SER B 1 153 ? -3.85 27.281 18.141 1 96.5 153 SER B N 1
ATOM 2505 C CA . SER B 1 153 ? -4.699 28.297 18.766 1 96.5 153 SER B CA 1
ATOM 2506 C C . SER B 1 153 ? -3.865 29.422 19.359 1 96.5 153 SER B C 1
ATOM 2508 O O . SER B 1 153 ? -4.359 30.547 19.531 1 96.5 153 SER B O 1
ATOM 2510 N N . ASN B 1 154 ? -2.656 29.109 19.766 1 89.94 154 ASN B N 1
ATOM 2511 C CA . ASN B 1 154 ? -1.787 30.094 20.391 1 89.94 154 ASN B CA 1
ATOM 2512 C C . ASN B 1 154 ? -0.954 30.844 19.359 1 89.94 154 ASN B C 1
ATOM 2514 O O . ASN B 1 154 ? -0.133 31.703 19.719 1 89.94 154 ASN B O 1
ATOM 2518 N N . LYS B 1 155 ? -1.104 30.656 18.156 1 79.06 155 LYS B N 1
ATOM 2519 C CA . LYS B 1 155 ? -0.362 31.312 17.078 1 79.06 155 LYS B CA 1
ATOM 2520 C C . LYS B 1 155 ? -1.277 32.219 16.234 1 79.06 155 LYS B C 1
ATOM 2522 O O . LYS B 1 155 ? -2.473 31.938 16.109 1 79.06 155 LYS B O 1
#

Foldseek 3Di:
DPDFFDDFFDFQDWDWFAWLVRDIDTPVVLQQAKEKEFEAFDFPDDLVLVQQVVCQVCVVLCVVLRYAYEYEKQDDNPSRNVRCVVSVRDRHTYTHCNPVQCPSLVSRRQADPVRSMGFGWIWMAGNRRGTHDIDGDDNPDRDDVVVVSVVSVVD/DPDFFDDFFDFQDWDWFAWLVRDIDTPVVLQQAKEKEFEAFDFPDDLVLVQQVVCQVCVVLCVVLRYAYEYEKQDDNPSRNVRCVVSVRDRHTYTHCNPVQCPSLVSRRQADPVRSMGFGWIWMAGNRRGTHDIDGDDNPDRDDVVVVSVVSVVD

Radius of gyration: 21.55 Å; Cα contacts (8 Å, |Δi|>4): 640; chains: 2; bounding box: 38×63×47 Å